Protein AF-A0A367IS14-F1 (afdb_monomer_lite)

Structure (mmCIF, N/CA/C/O backbone):
data_AF-A0A367IS14-F1
#
_entry.id   AF-A0A367IS14-F1
#
loop_
_atom_site.group_PDB
_atom_site.id
_atom_site.type_symbol
_atom_site.label_atom_id
_atom_site.label_alt_id
_atom_site.label_comp_id
_atom_site.label_asym_id
_atom_site.label_entity_id
_atom_site.label_seq_id
_atom_site.pdbx_PDB_ins_code
_atom_site.Cartn_x
_atom_site.Cartn_y
_atom_site.Cartn_z
_atom_site.occupancy
_atom_site.B_iso_or_equiv
_atom_site.auth_seq_id
_atom_site.auth_comp_id
_atom_site.auth_asym_id
_atom_site.auth_atom_id
_atom_site.pdbx_PDB_model_num
ATOM 1 N N . MET A 1 1 ? 27.364 -18.599 -15.740 1.00 53.41 1 MET A N 1
ATOM 2 C CA . MET A 1 1 ? 26.400 -17.898 -16.608 1.00 53.41 1 MET A CA 1
ATOM 3 C C . MET A 1 1 ? 26.692 -16.420 -16.450 1.00 53.41 1 MET A C 1
ATOM 5 O O . MET A 1 1 ? 26.776 -15.971 -15.319 1.00 53.41 1 MET A O 1
ATOM 9 N N . THR A 1 2 ? 27.052 -15.732 -17.533 1.00 70.88 2 THR A N 1
ATOM 10 C CA . THR A 1 2 ? 27.471 -14.310 -17.523 1.00 70.88 2 THR A CA 1
ATOM 11 C C . THR A 1 2 ? 26.342 -13.384 -17.987 1.00 70.88 2 THR A C 1
ATOM 13 O O . THR A 1 2 ? 26.517 -12.188 -18.127 1.00 70.88 2 THR A O 1
ATOM 16 N N . ASP A 1 3 ? 25.181 -13.944 -18.279 1.00 79.62 3 ASP A N 1
ATOM 17 C CA . ASP A 1 3 ? 23.971 -13.294 -18.769 1.00 79.62 3 ASP A CA 1
ATOM 18 C C . ASP A 1 3 ? 22.938 -13.046 -17.660 1.00 79.62 3 ASP A C 1
ATOM 20 O O . ASP A 1 3 ? 21.879 -12.481 -17.923 1.00 79.62 3 ASP A O 1
ATOM 24 N N . THR A 1 4 ? 23.239 -13.437 -16.421 1.00 87.75 4 THR A N 1
ATOM 25 C CA . THR A 1 4 ? 22.379 -13.286 -15.240 1.00 87.75 4 THR A CA 1
ATOM 26 C C . THR A 1 4 ? 22.825 -12.114 -14.373 1.00 87.75 4 THR A C 1
ATOM 28 O O . THR A 1 4 ? 24.023 -11.900 -14.188 1.00 87.75 4 THR A O 1
ATOM 31 N N . LEU A 1 5 ? 21.868 -11.406 -13.785 1.00 90.06 5 LEU A N 1
ATOM 32 C CA . LEU A 1 5 ? 22.103 -10.422 -12.739 1.00 90.06 5 LEU A CA 1
ATOM 33 C C . LEU A 1 5 ? 22.553 -11.121 -11.456 1.00 90.06 5 LEU A C 1
ATOM 35 O O . LEU A 1 5 ? 21.977 -12.122 -11.026 1.00 90.06 5 LEU A O 1
ATOM 39 N N . LYS A 1 6 ? 23.575 -10.566 -10.812 1.00 88.19 6 LYS A N 1
ATOM 40 C CA . LYS A 1 6 ? 24.014 -11.020 -9.497 1.00 88.19 6 LYS A CA 1
ATOM 41 C C . LYS A 1 6 ? 22.950 -10.712 -8.438 1.00 88.19 6 LYS A C 1
ATOM 43 O O . LYS A 1 6 ? 22.413 -9.607 -8.394 1.00 88.19 6 LYS A O 1
ATOM 48 N N . ASP A 1 7 ? 22.673 -11.699 -7.584 1.00 85.88 7 ASP A N 1
ATOM 49 C CA . ASP A 1 7 ? 21.770 -11.616 -6.423 1.00 85.88 7 ASP A CA 1
ATOM 50 C C . ASP A 1 7 ? 20.320 -11.198 -6.740 1.00 85.88 7 ASP A C 1
ATOM 52 O O . ASP A 1 7 ? 19.556 -10.831 -5.844 1.00 85.88 7 ASP A O 1
ATOM 56 N N . ILE A 1 8 ? 19.911 -11.287 -8.010 1.00 89.06 8 ILE A N 1
ATOM 57 C CA . ILE A 1 8 ? 18.534 -11.054 -8.444 1.00 89.06 8 ILE A CA 1
ATOM 58 C C . ILE A 1 8 ? 18.032 -12.314 -9.145 1.00 89.06 8 ILE A C 1
ATOM 60 O O . ILE A 1 8 ? 18.627 -12.738 -10.135 1.00 89.06 8 ILE A O 1
ATOM 64 N N . PRO A 1 9 ? 16.941 -12.927 -8.662 1.00 85.62 9 PRO A N 1
ATOM 65 C CA . PRO A 1 9 ? 16.310 -14.017 -9.384 1.00 85.62 9 PRO A CA 1
ATOM 66 C C . PRO A 1 9 ? 15.615 -13.464 -10.634 1.00 85.62 9 PRO A C 1
ATOM 68 O O . PRO A 1 9 ? 14.838 -12.518 -10.539 1.00 85.62 9 PRO A O 1
ATOM 71 N N . GLU A 1 10 ? 15.881 -14.059 -11.794 1.00 89.25 10 GLU A N 1
ATOM 72 C CA . GLU A 1 10 ? 15.354 -13.606 -13.083 1.00 89.25 10 GLU A CA 1
ATOM 73 C C . GLU A 1 10 ? 14.626 -14.733 -13.818 1.00 89.25 10 GLU A C 1
ATOM 75 O O . GLU A 1 10 ? 15.048 -15.892 -13.793 1.00 89.25 10 GLU A O 1
ATOM 80 N N . PHE A 1 11 ? 13.564 -14.368 -14.529 1.00 94.69 11 PHE A N 1
ATOM 81 C CA . PHE A 1 11 ? 12.931 -15.196 -15.547 1.00 94.69 11 PHE A CA 1
ATOM 82 C C . PHE A 1 11 ? 13.422 -14.753 -16.920 1.00 94.69 11 PHE A C 1
ATOM 84 O O . PHE A 1 11 ? 13.488 -13.556 -17.188 1.00 94.69 11 PHE A O 1
ATOM 91 N N . PHE A 1 12 ? 13.755 -15.705 -17.788 1.00 95.38 12 PHE A N 1
ATOM 92 C CA . PHE A 1 12 ? 14.113 -15.427 -19.177 1.00 95.38 12 PHE A CA 1
ATOM 93 C C . PHE A 1 12 ? 12.895 -15.613 -20.071 1.00 95.38 12 PHE A C 1
ATOM 95 O O . PHE A 1 12 ? 12.191 -16.615 -19.954 1.00 95.38 12 PHE A O 1
ATOM 102 N N . GLU A 1 13 ? 12.665 -14.647 -20.952 1.00 96.25 13 GLU A N 1
ATOM 103 C CA . GLU A 1 13 ? 11.536 -14.669 -21.874 1.00 96.25 13 GLU A CA 1
ATOM 104 C C . GLU A 1 13 ? 11.809 -15.580 -23.076 1.00 96.25 13 GLU A C 1
ATOM 106 O O . GLU A 1 13 ? 12.932 -15.635 -23.592 1.00 96.25 13 GLU A O 1
ATOM 111 N N . ASN A 1 14 ? 10.767 -16.249 -23.574 1.00 95.56 14 ASN A N 1
ATOM 112 C CA . ASN A 1 14 ? 10.841 -16.954 -24.857 1.00 95.56 14 ASN A CA 1
ATOM 113 C C . ASN A 1 14 ? 10.750 -15.959 -26.023 1.00 95.56 14 ASN A C 1
ATOM 115 O O . ASN A 1 14 ? 11.527 -16.029 -26.988 1.00 95.56 14 ASN A O 1
ATOM 119 N N . GLU A 1 15 ? 9.826 -15.004 -25.899 1.00 96.19 15 GLU A N 1
ATOM 120 C CA . GLU A 1 15 ? 9.619 -13.892 -26.820 1.00 96.19 15 GLU A CA 1
ATOM 121 C C . GLU A 1 15 ? 9.846 -12.550 -26.116 1.00 96.19 15 GLU A C 1
ATOM 123 O O . GLU A 1 15 ? 9.345 -12.302 -25.022 1.00 96.19 15 GLU A O 1
ATOM 128 N N . LEU A 1 16 ? 10.617 -11.660 -26.748 1.00 96.50 16 LEU A N 1
ATOM 129 C CA . LEU A 1 16 ? 10.957 -10.365 -26.155 1.00 96.50 16 LEU A CA 1
ATOM 130 C C . LEU A 1 16 ? 9.692 -9.543 -25.886 1.00 96.50 16 LEU A C 1
ATOM 132 O O . LEU A 1 16 ? 8.952 -9.218 -26.813 1.00 96.50 16 LEU A O 1
ATOM 136 N N . GLY A 1 17 ? 9.498 -9.154 -24.629 1.00 95.94 17 GLY A N 1
ATOM 137 C CA . GLY A 1 17 ? 8.362 -8.347 -24.191 1.00 95.94 17 GLY A CA 1
ATOM 138 C C . GLY A 1 17 ? 7.090 -9.144 -23.890 1.00 95.94 17 GLY A C 1
ATOM 139 O O . GLY A 1 17 ? 6.041 -8.528 -23.667 1.00 95.94 17 GLY A O 1
ATOM 140 N N . GLU A 1 18 ? 7.149 -10.481 -23.848 1.00 97.00 18 GLU A N 1
ATOM 141 C CA . GLU A 1 18 ? 6.004 -11.316 -23.459 1.00 97.00 18 GLU A CA 1
ATOM 142 C C . GLU A 1 18 ? 5.508 -10.977 -22.044 1.00 97.00 18 GLU A C 1
ATOM 144 O O . GLU A 1 18 ? 4.302 -10.906 -21.815 1.00 97.00 18 GLU A O 1
ATOM 149 N N . SER A 1 19 ? 6.413 -10.654 -21.114 1.00 96.94 19 SER A N 1
ATOM 150 C CA . SER A 1 19 ? 6.071 -10.285 -19.733 1.00 96.94 19 SER A CA 1
ATOM 151 C C . SER A 1 19 ? 5.304 -8.959 -19.641 1.00 96.94 19 SER A C 1
ATOM 153 O O . SER A 1 19 ? 4.339 -8.839 -18.883 1.00 96.94 19 SER A O 1
ATOM 155 N N . ILE A 1 20 ? 5.682 -7.967 -20.453 1.00 98.00 20 ILE A N 1
ATOM 156 C CA . ILE A 1 20 ? 5.012 -6.660 -20.534 1.00 98.00 20 ILE A CA 1
ATOM 157 C C . ILE A 1 20 ? 3.637 -6.792 -21.191 1.00 98.00 20 ILE A C 1
ATOM 159 O O . ILE A 1 20 ? 2.670 -6.157 -20.755 1.00 98.00 20 ILE A O 1
ATOM 163 N N . THR A 1 21 ? 3.539 -7.634 -22.219 1.00 97.44 21 THR A N 1
ATOM 164 C CA . THR A 1 21 ? 2.275 -7.930 -22.901 1.00 97.44 21 THR A CA 1
ATOM 165 C C . THR A 1 21 ? 1.314 -8.631 -21.945 1.00 97.44 21 THR A C 1
ATOM 167 O O . THR A 1 21 ? 0.239 -8.101 -21.676 1.00 97.44 21 THR A O 1
ATOM 170 N N . ALA A 1 22 ? 1.759 -9.709 -21.290 1.00 97.38 22 ALA A N 1
ATOM 171 C CA . ALA A 1 22 ? 0.971 -10.436 -20.297 1.00 97.38 22 ALA A CA 1
ATOM 172 C C . ALA A 1 22 ? 0.509 -9.540 -19.135 1.00 97.38 22 ALA A C 1
ATOM 174 O O . ALA A 1 22 ? -0.632 -9.638 -18.683 1.00 97.38 22 ALA A O 1
ATOM 175 N N . ARG A 1 23 ? 1.365 -8.620 -18.665 1.00 97.69 23 ARG A N 1
ATOM 176 C CA . ARG A 1 23 ? 0.983 -7.635 -17.640 1.00 97.69 23 ARG A CA 1
ATOM 177 C C . ARG A 1 23 ? -0.114 -6.686 -18.125 1.00 97.69 23 ARG A C 1
ATOM 179 O O . ARG A 1 23 ? -0.993 -6.335 -17.342 1.00 97.69 23 ARG A O 1
ATOM 186 N N . THR A 1 24 ? -0.055 -6.260 -19.384 1.00 97.69 24 THR A N 1
ATOM 187 C CA . THR A 1 24 ? -1.070 -5.381 -19.988 1.00 97.69 24 THR A CA 1
ATOM 188 C C . THR A 1 24 ? -2.403 -6.113 -20.122 1.00 97.69 24 THR A C 1
ATOM 190 O O . THR A 1 24 ? -3.428 -5.583 -19.702 1.00 97.69 24 THR A O 1
ATOM 193 N N . ASP A 1 25 ? -2.381 -7.361 -20.590 1.00 97.31 25 ASP A N 1
ATOM 194 C CA . ASP A 1 25 ? -3.579 -8.197 -20.728 1.00 97.31 25 ASP A CA 1
ATOM 195 C C . ASP A 1 25 ? -4.245 -8.477 -19.369 1.00 97.31 25 ASP A C 1
ATOM 197 O O . ASP A 1 25 ? -5.472 -8.486 -19.244 1.00 97.31 25 ASP A O 1
ATOM 201 N N . ALA A 1 26 ? -3.441 -8.644 -18.315 1.00 97.06 26 ALA A N 1
ATOM 202 C CA . ALA A 1 26 ? -3.922 -8.872 -16.956 1.00 97.06 26 ALA A CA 1
ATOM 203 C C . ALA A 1 26 ? -4.390 -7.595 -16.232 1.00 97.06 26 ALA A C 1
ATOM 205 O O . ALA A 1 26 ? -4.996 -7.704 -15.162 1.00 97.06 26 ALA A O 1
ATOM 206 N N . LEU A 1 27 ? -4.169 -6.397 -16.786 1.00 96.75 27 LEU A N 1
ATOM 207 C CA . LEU A 1 27 ? -4.382 -5.124 -16.085 1.00 96.75 27 LEU A CA 1
ATOM 208 C C . LEU A 1 27 ? -5.820 -4.962 -15.568 1.00 96.75 27 LEU A C 1
ATOM 210 O O . LEU A 1 27 ? -6.033 -4.558 -14.425 1.00 96.75 27 LEU A O 1
ATOM 214 N N . GLY A 1 28 ? -6.818 -5.360 -16.363 1.00 95.81 28 GLY A N 1
ATOM 215 C CA . GLY A 1 28 ? -8.233 -5.315 -15.966 1.00 95.81 28 GLY A CA 1
ATOM 216 C C . GLY A 1 28 ? -8.612 -6.277 -14.829 1.00 95.81 28 GLY A C 1
ATOM 217 O O . GLY A 1 28 ? -9.661 -6.121 -14.190 1.00 95.81 28 GLY A O 1
ATOM 218 N N . THR A 1 29 ? -7.767 -7.270 -14.546 1.00 95.94 29 THR A N 1
ATOM 219 C CA . THR A 1 29 ? -8.001 -8.269 -13.495 1.00 95.94 29 THR A CA 1
ATOM 220 C C . THR A 1 29 ? -7.400 -7.885 -12.150 1.00 95.94 29 THR A C 1
ATOM 222 O O . THR A 1 29 ? -7.813 -8.451 -11.141 1.00 95.94 29 THR A O 1
ATOM 225 N N . PHE A 1 30 ? -6.486 -6.909 -12.098 1.00 94.62 30 PHE A N 1
ATOM 226 C CA . PHE A 1 30 ? -5.878 -6.491 -10.838 1.00 94.62 30 PHE A CA 1
ATOM 227 C C . PHE A 1 30 ? -6.933 -5.915 -9.883 1.00 94.62 30 PHE A C 1
ATOM 229 O O . PHE A 1 30 ? -7.897 -5.247 -10.284 1.00 94.62 30 PHE A O 1
ATOM 236 N N . ARG A 1 31 ? -6.781 -6.244 -8.601 1.00 90.69 31 ARG A N 1
ATOM 237 C CA . ARG A 1 31 ? -7.671 -5.863 -7.499 1.00 90.69 31 ARG A CA 1
ATOM 238 C C . ARG A 1 31 ? -6.837 -5.323 -6.348 1.00 90.69 31 ARG A C 1
ATOM 240 O O . ARG A 1 31 ? -5.638 -5.586 -6.284 1.00 90.69 31 ARG A O 1
ATOM 247 N N . GLU A 1 32 ? -7.497 -4.591 -5.456 1.00 92.31 32 GLU A N 1
ATOM 248 C CA . GLU A 1 32 ? -6.884 -4.006 -4.261 1.00 92.31 32 GLU A CA 1
ATOM 249 C C . GLU A 1 32 ? -5.609 -3.217 -4.596 1.00 92.31 32 GLU A C 1
ATOM 251 O O . GLU A 1 32 ? -5.617 -2.399 -5.518 1.00 92.31 32 GLU A O 1
ATOM 256 N N . LEU A 1 33 ? -4.503 -3.479 -3.894 1.00 95.19 33 LEU A N 1
ATOM 257 C CA . LEU A 1 33 ? -3.229 -2.819 -4.143 1.00 95.19 33 LEU A CA 1
ATOM 258 C C . LEU A 1 33 ? -2.524 -3.321 -5.412 1.00 95.19 33 LEU A C 1
ATOM 260 O O . LEU A 1 33 ? -1.555 -2.698 -5.838 1.00 95.19 33 LEU A O 1
ATOM 264 N N . GLY A 1 34 ? -3.008 -4.392 -6.043 1.00 94.12 34 GLY A N 1
ATOM 265 C CA . GLY A 1 34 ? -2.475 -4.945 -7.285 1.00 94.12 34 GLY A CA 1
ATOM 266 C C . GLY A 1 34 ? -1.190 -5.769 -7.125 1.00 94.12 34 GLY A C 1
ATOM 267 O O . GLY A 1 34 ? -0.767 -6.072 -6.008 1.00 94.12 34 GLY A O 1
ATOM 268 N N . PRO A 1 35 ? -0.569 -6.174 -8.247 1.00 93.88 35 PRO A N 1
ATOM 269 C CA . PRO A 1 35 ? 0.594 -7.055 -8.239 1.00 93.88 35 PRO A CA 1
ATOM 270 C C . PRO A 1 35 ? 1.859 -6.315 -7.782 1.00 93.88 35 PRO A C 1
ATOM 272 O O . PRO A 1 35 ? 1.899 -5.080 -7.825 1.00 93.88 35 PRO A O 1
ATOM 275 N N . PRO A 1 36 ? 2.936 -7.046 -7.440 1.00 93.88 36 PRO A N 1
ATOM 276 C CA . PRO A 1 36 ? 4.261 -6.454 -7.347 1.00 93.88 36 PRO A CA 1
ATOM 277 C C . PRO A 1 36 ? 4.656 -5.713 -8.625 1.00 93.88 36 PRO A C 1
ATOM 279 O O . PRO A 1 36 ? 4.122 -5.946 -9.724 1.00 93.88 36 PRO A O 1
ATOM 282 N N . 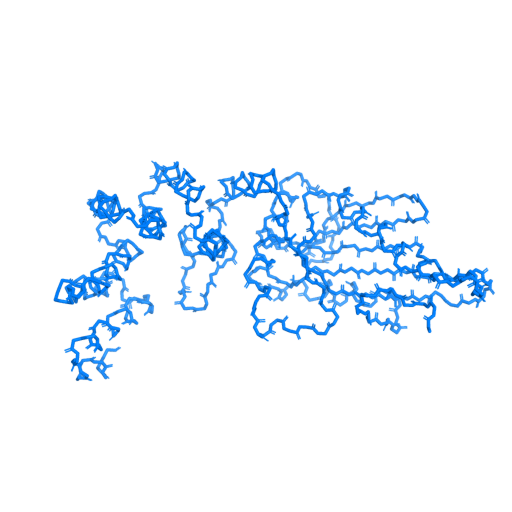ASP A 1 37 ? 5.636 -4.835 -8.471 1.00 96.94 37 ASP A N 1
ATOM 283 C CA . ASP A 1 37 ? 6.199 -4.131 -9.604 1.00 96.94 37 ASP A CA 1
ATOM 284 C C . ASP A 1 37 ? 6.989 -5.121 -10.465 1.00 96.94 37 ASP A C 1
ATOM 286 O O . ASP A 1 37 ? 7.558 -6.099 -9.969 1.00 96.94 37 ASP A O 1
ATOM 290 N N . LEU A 1 38 ? 6.994 -4.884 -11.772 1.00 97.31 38 LEU A N 1
ATOM 291 C CA . LEU A 1 38 ? 7.685 -5.723 -12.744 1.00 97.31 38 LEU A CA 1
ATOM 292 C C . LEU A 1 38 ? 8.832 -4.927 -13.349 1.00 97.31 38 LEU A C 1
ATOM 294 O O . LEU A 1 38 ? 8.635 -3.816 -13.834 1.00 97.31 38 LEU A O 1
ATOM 298 N N . CYS A 1 39 ? 10.024 -5.506 -13.331 1.00 97.25 39 CYS A N 1
ATOM 299 C CA . CYS A 1 39 ? 11.197 -4.940 -13.969 1.00 97.25 39 CYS A CA 1
ATOM 300 C C . CYS A 1 39 ? 11.602 -5.842 -15.129 1.00 97.25 39 CYS A C 1
ATOM 302 O O . CYS A 1 39 ? 12.016 -6.976 -14.904 1.00 97.25 39 CYS A O 1
ATOM 304 N N . HIS A 1 40 ? 11.466 -5.345 -16.353 1.00 97.94 40 HIS A N 1
ATOM 305 C CA . HIS A 1 40 ? 11.877 -6.016 -17.583 1.00 97.94 40 HIS A CA 1
ATOM 306 C C . HIS A 1 40 ? 13.159 -5.382 -18.113 1.00 97.94 40 HIS A C 1
ATOM 308 O O . HIS A 1 40 ? 13.290 -4.159 -18.105 1.00 97.94 40 HIS A O 1
ATOM 314 N N . ILE A 1 41 ? 14.100 -6.193 -18.589 1.00 97.38 41 ILE A N 1
ATOM 315 C CA . ILE A 1 41 ? 15.339 -5.732 -19.211 1.00 97.38 41 ILE A CA 1
ATOM 316 C C . ILE A 1 41 ? 15.648 -6.514 -20.487 1.00 97.38 41 ILE A C 1
ATOM 318 O O . ILE A 1 41 ? 15.392 -7.712 -20.595 1.00 97.38 41 ILE A O 1
ATOM 322 N N . ILE A 1 42 ? 16.263 -5.826 -21.449 1.00 97.12 42 ILE A N 1
ATOM 323 C CA . ILE A 1 42 ? 16.790 -6.416 -22.681 1.00 97.12 42 ILE A CA 1
ATOM 324 C C . ILE A 1 42 ? 18.312 -6.352 -22.634 1.00 97.12 42 ILE A C 1
ATOM 326 O O . ILE A 1 42 ? 18.910 -5.278 -22.510 1.00 97.12 42 ILE A O 1
ATOM 330 N N . LYS A 1 43 ? 18.943 -7.515 -22.766 1.00 95.06 43 LYS A N 1
ATOM 331 C CA . LYS A 1 43 ? 20.391 -7.708 -22.772 1.00 95.06 43 LYS A CA 1
ATOM 332 C C . LYS A 1 43 ? 20.870 -7.955 -24.200 1.00 95.06 43 LYS A C 1
ATOM 334 O O . LYS A 1 43 ? 20.281 -8.736 -24.949 1.00 95.06 43 LYS A O 1
ATOM 339 N N . THR A 1 44 ? 21.973 -7.319 -24.572 1.00 93.81 44 THR A N 1
ATOM 340 C CA . THR A 1 44 ? 22.663 -7.536 -25.847 1.00 93.81 44 THR A CA 1
ATOM 341 C C . THR A 1 44 ? 24.073 -8.036 -25.616 1.00 93.81 44 THR A C 1
ATOM 343 O O . THR A 1 44 ? 24.703 -7.734 -24.604 1.00 93.81 44 THR A O 1
ATOM 346 N N . HIS A 1 45 ? 24.576 -8.814 -26.568 1.00 92.06 45 HIS A N 1
ATOM 347 C CA . HIS A 1 45 ? 25.925 -9.352 -26.521 1.00 92.06 45 HIS A CA 1
ATOM 348 C C . HIS A 1 45 ? 26.847 -8.577 -27.473 1.00 92.06 45 HIS A C 1
ATOM 350 O O . HIS A 1 45 ? 26.451 -8.216 -28.579 1.00 92.06 45 HIS A O 1
ATOM 356 N N . ALA A 1 46 ? 28.106 -8.366 -27.082 1.00 87.75 46 ALA A N 1
ATOM 357 C CA . ALA A 1 46 ? 29.088 -7.607 -27.866 1.00 87.75 46 ALA A CA 1
ATOM 358 C C . ALA A 1 46 ? 29.407 -8.234 -29.241 1.00 87.75 46 ALA A C 1
ATOM 360 O O . ALA A 1 46 ? 29.804 -7.546 -30.180 1.00 87.75 46 ALA A O 1
ATOM 361 N N . LYS A 1 47 ? 29.242 -9.556 -29.369 1.00 87.75 47 LYS A N 1
ATOM 362 C CA . LYS A 1 47 ? 29.376 -10.275 -30.645 1.00 87.75 47 LYS A CA 1
ATOM 363 C C . LYS A 1 47 ? 28.141 -10.052 -31.522 1.00 87.75 47 LYS A C 1
ATOM 365 O O . LYS A 1 47 ? 27.047 -10.488 -31.170 1.00 87.75 47 LYS A O 1
ATOM 370 N N . VAL A 1 48 ? 28.360 -9.472 -32.700 1.00 83.88 48 VAL A N 1
ATOM 371 C CA . VAL A 1 48 ? 27.342 -9.278 -33.745 1.00 83.88 48 VAL A CA 1
ATOM 372 C C . VAL A 1 48 ? 26.695 -10.614 -34.136 1.00 83.88 48 VAL A C 1
ATOM 374 O O . VAL A 1 48 ? 27.380 -11.629 -34.272 1.00 83.88 48 VAL A O 1
ATOM 377 N N . GLY A 1 49 ? 25.372 -10.609 -34.323 1.00 84.38 49 GLY A N 1
ATOM 378 C CA . GLY A 1 49 ? 24.587 -11.781 -34.733 1.00 84.38 49 GLY A CA 1
ATOM 379 C C . GLY A 1 49 ? 24.118 -12.680 -33.585 1.00 84.38 49 GLY A C 1
ATOM 380 O O . GLY A 1 49 ? 23.417 -13.657 -33.834 1.00 84.38 49 GLY A O 1
ATOM 381 N N . MET A 1 50 ? 24.471 -12.366 -32.335 1.00 88.25 50 MET A N 1
ATOM 382 C CA . MET A 1 50 ? 23.833 -12.981 -31.168 1.00 88.25 50 MET A CA 1
ATOM 383 C C . MET A 1 50 ? 22.447 -12.370 -30.946 1.00 88.25 50 MET A C 1
ATOM 385 O O . MET A 1 50 ? 22.287 -11.152 -31.024 1.00 88.25 50 MET A O 1
ATOM 389 N N . LYS A 1 51 ? 21.453 -13.226 -30.684 1.00 91.00 51 LYS A N 1
ATOM 390 C CA . LYS A 1 51 ? 20.078 -12.806 -30.389 1.00 91.00 51 LYS A CA 1
ATOM 391 C C . LYS A 1 51 ? 20.045 -12.033 -29.065 1.00 91.00 51 LYS A C 1
ATOM 393 O O . LYS A 1 51 ? 20.770 -12.380 -28.133 1.00 91.00 51 LYS A O 1
ATOM 398 N N . GLU A 1 52 ? 19.212 -10.998 -28.996 1.00 94.50 52 GLU A N 1
ATOM 399 C CA . GLU A 1 52 ? 18.940 -10.294 -27.739 1.00 94.50 52 GLU A CA 1
ATOM 400 C C . GLU A 1 52 ? 18.216 -11.223 -26.753 1.00 94.50 52 GLU A C 1
ATOM 402 O O . GLU A 1 52 ? 17.457 -12.107 -27.164 1.00 94.50 52 GLU A O 1
ATOM 407 N N . LEU A 1 53 ? 18.456 -11.016 -25.459 1.00 95.06 53 LEU A N 1
ATOM 408 C CA . LEU A 1 53 ? 17.809 -11.758 -24.378 1.00 95.06 53 LEU A CA 1
ATOM 409 C C . LEU A 1 53 ? 16.910 -10.822 -23.577 1.00 95.06 53 LEU A C 1
ATOM 411 O O . LEU A 1 53 ? 17.365 -9.775 -23.123 1.00 95.06 53 LEU A O 1
ATOM 415 N N . GLY A 1 54 ? 15.654 -11.215 -23.392 1.00 96.94 54 GLY A N 1
ATOM 416 C CA . GLY A 1 54 ? 14.728 -10.569 -22.470 1.00 96.94 54 GLY A CA 1
ATOM 417 C C . GLY A 1 54 ? 14.746 -11.307 -21.141 1.00 96.94 54 GLY A C 1
ATOM 418 O O . GLY A 1 54 ? 14.692 -12.539 -21.119 1.00 96.94 54 GLY A O 1
ATOM 419 N N . SER A 1 55 ? 14.839 -10.574 -20.039 1.00 96.50 55 SER A N 1
ATOM 420 C CA . SER A 1 55 ? 14.592 -11.130 -18.713 1.00 96.50 55 SER A CA 1
ATOM 421 C C . SER A 1 55 ? 13.805 -10.160 -17.850 1.00 96.50 55 SER A C 1
ATOM 423 O O . SER A 1 55 ? 13.803 -8.952 -18.089 1.00 96.50 55 SER A O 1
ATOM 425 N N . TYR A 1 56 ? 13.109 -10.688 -16.851 1.00 97.00 56 TYR A N 1
ATOM 426 C CA . TYR A 1 56 ? 12.360 -9.876 -15.907 1.00 97.00 56 TYR A CA 1
ATOM 427 C C . TYR A 1 56 ? 12.387 -10.462 -14.499 1.00 97.00 56 TYR A C 1
ATOM 429 O O . TYR A 1 56 ? 12.618 -11.657 -14.292 1.00 97.00 56 TYR A O 1
ATOM 437 N N . HIS A 1 57 ? 12.106 -9.609 -13.522 1.00 95.75 57 HIS A N 1
ATOM 438 C CA . HIS A 1 57 ? 11.909 -9.991 -12.130 1.00 95.75 57 HIS A CA 1
ATOM 439 C C . HIS A 1 57 ? 10.817 -9.141 -11.490 1.00 95.75 57 HIS A C 1
ATOM 441 O O . HIS A 1 57 ? 10.495 -8.044 -11.957 1.00 95.75 57 HIS A O 1
ATOM 447 N N . TYR A 1 58 ? 10.250 -9.653 -10.403 1.00 94.94 58 TYR A N 1
ATOM 448 C CA . TYR A 1 58 ? 9.296 -8.911 -9.591 1.00 94.94 58 TYR A CA 1
ATOM 449 C C . TYR A 1 58 ? 10.028 -8.185 -8.472 1.00 94.94 58 TYR A C 1
ATOM 451 O O . TYR A 1 58 ? 10.988 -8.705 -7.898 1.00 94.94 58 TYR A O 1
ATOM 459 N N . VAL A 1 59 ? 9.574 -6.986 -8.127 1.00 94.62 59 VAL A N 1
ATOM 460 C CA . VAL A 1 59 ? 10.188 -6.189 -7.068 1.00 94.62 59 VAL A CA 1
ATOM 461 C C . VAL A 1 59 ? 9.151 -5.396 -6.277 1.00 94.62 59 VAL A C 1
ATOM 463 O O . VAL A 1 59 ? 8.093 -5.034 -6.785 1.00 94.62 59 VAL A O 1
ATOM 466 N N . SER A 1 60 ? 9.438 -5.150 -5.003 1.00 94.56 60 SER A N 1
ATOM 467 C CA . SER A 1 60 ? 8.694 -4.218 -4.156 1.00 94.56 60 SER A CA 1
ATOM 468 C C . SER A 1 60 ? 9.641 -3.301 -3.398 1.00 94.56 60 SER A C 1
ATOM 470 O O . SER A 1 60 ? 10.760 -3.693 -3.063 1.00 94.56 60 SER A O 1
ATOM 472 N N . GLY A 1 61 ? 9.157 -2.103 -3.076 1.00 95.19 61 GLY A N 1
ATOM 473 C CA . GLY A 1 61 ? 9.861 -1.145 -2.224 1.00 95.19 61 GLY A CA 1
ATOM 474 C C . GLY A 1 61 ? 10.899 -0.278 -2.933 1.00 95.19 61 GLY A C 1
ATOM 475 O O . GLY A 1 61 ? 11.641 0.443 -2.276 1.00 95.19 61 GLY A O 1
ATOM 476 N N . VAL A 1 62 ? 10.951 -0.300 -4.266 1.00 96.94 62 VAL A N 1
ATOM 477 C CA . VAL A 1 62 ? 11.657 0.750 -5.014 1.00 96.94 62 VAL A CA 1
ATOM 478 C C . VAL A 1 62 ? 10.862 2.053 -4.893 1.00 96.94 62 VAL A C 1
ATOM 480 O O . VAL A 1 62 ? 9.632 2.044 -4.940 1.00 96.94 62 VAL A O 1
ATOM 483 N N . ASP A 1 63 ? 11.558 3.181 -4.748 1.00 96.88 63 ASP A N 1
ATOM 484 C CA . ASP A 1 63 ? 10.928 4.501 -4.675 1.00 96.88 63 ASP A CA 1
ATOM 485 C C . ASP A 1 63 ? 10.265 4.863 -6.020 1.00 96.88 63 ASP A C 1
ATOM 487 O O . ASP A 1 63 ? 10.928 5.302 -6.963 1.00 96.88 63 ASP A O 1
ATOM 491 N N . ALA A 1 64 ? 8.943 4.693 -6.098 1.00 97.12 64 ALA A N 1
ATOM 492 C CA . ALA A 1 64 ? 8.117 5.021 -7.259 1.00 97.12 64 ALA A CA 1
ATOM 493 C C . ALA A 1 64 ? 7.564 6.462 -7.233 1.00 97.12 64 ALA A C 1
ATOM 495 O O . ALA A 1 64 ? 6.510 6.727 -7.804 1.00 97.12 64 ALA A O 1
ATOM 496 N N . SER A 1 65 ? 8.247 7.403 -6.565 1.00 96.00 65 SER A N 1
ATOM 497 C CA . SER A 1 65 ? 7.847 8.824 -6.536 1.00 96.00 65 SER A CA 1
ATOM 498 C C . SER A 1 65 ? 8.165 9.605 -7.810 1.00 96.00 65 SER A C 1
ATOM 500 O O . SER A 1 65 ? 7.631 10.698 -7.997 1.00 96.00 65 SER A O 1
ATOM 502 N N . SER A 1 66 ? 9.019 9.082 -8.696 1.00 97.56 66 SER A N 1
ATOM 503 C CA . SER A 1 66 ? 9.370 9.758 -9.947 1.00 97.56 66 SER A CA 1
ATOM 504 C C . SER A 1 66 ? 9.908 8.803 -11.012 1.00 97.56 66 SER A C 1
ATOM 506 O O . SER A 1 66 ? 10.382 7.704 -10.720 1.00 97.56 66 SER A O 1
ATOM 508 N N . SER A 1 67 ? 9.940 9.266 -12.262 1.00 97.50 67 SER A N 1
ATOM 509 C CA . SER A 1 67 ? 10.629 8.553 -13.341 1.00 97.50 67 SER A CA 1
ATOM 510 C C . SER A 1 67 ? 12.137 8.438 -13.099 1.00 97.50 67 SER A C 1
ATOM 512 O O . SER A 1 67 ? 12.735 7.421 -13.440 1.00 97.50 67 SER A O 1
ATOM 514 N N . ALA A 1 68 ? 12.753 9.440 -12.464 1.00 97.19 68 ALA A N 1
ATOM 515 C CA . ALA A 1 68 ? 14.186 9.464 -12.188 1.00 97.19 68 ALA A CA 1
ATO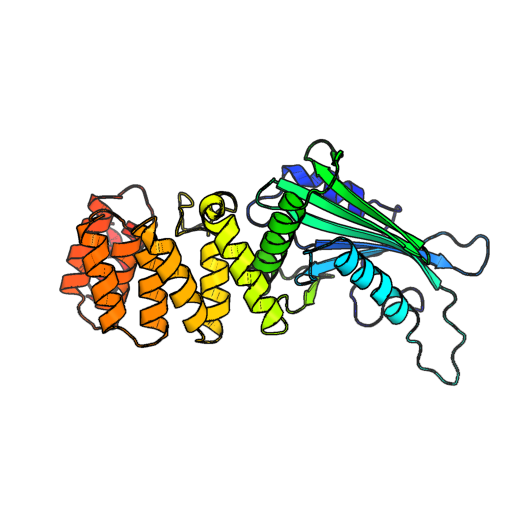M 516 C C . ALA A 1 68 ? 14.618 8.364 -11.206 1.00 97.19 68 ALA A C 1
ATOM 518 O O . ALA A 1 68 ? 15.634 7.710 -11.433 1.00 97.19 68 ALA A O 1
ATOM 519 N N . THR A 1 69 ? 13.848 8.124 -10.142 1.00 96.75 69 THR A N 1
ATOM 520 C CA . THR A 1 69 ? 14.153 7.082 -9.147 1.00 96.75 69 THR A CA 1
ATOM 521 C C . THR A 1 69 ? 14.003 5.677 -9.731 1.00 96.75 69 THR A C 1
ATOM 523 O O . THR A 1 69 ? 14.871 4.829 -9.521 1.00 96.75 69 THR A O 1
ATOM 526 N N . LEU A 1 70 ? 12.971 5.444 -10.547 1.00 98.00 70 LEU A N 1
ATOM 527 C CA . LEU A 1 70 ? 12.786 4.170 -11.252 1.00 98.00 70 LEU A CA 1
ATOM 528 C C . LEU A 1 70 ? 13.840 3.949 -12.349 1.00 98.00 70 LEU A C 1
ATOM 530 O O . LEU A 1 70 ? 14.371 2.847 -12.490 1.00 98.00 70 LEU A O 1
ATOM 534 N N . ALA A 1 71 ? 14.219 4.997 -13.084 1.00 97.25 71 ALA A N 1
ATOM 535 C CA . ALA A 1 71 ? 15.313 4.922 -14.048 1.00 97.25 71 ALA A CA 1
ATOM 536 C C . ALA A 1 71 ? 16.665 4.656 -13.365 1.00 97.25 71 ALA A C 1
ATOM 538 O O . ALA A 1 71 ? 17.475 3.882 -13.876 1.00 97.25 71 ALA A O 1
ATOM 539 N N . ALA A 1 72 ? 16.908 5.246 -12.190 1.00 96.25 72 ALA A N 1
ATOM 540 C CA . ALA A 1 72 ? 18.094 4.965 -11.387 1.00 96.25 72 ALA A CA 1
ATOM 541 C C . ALA A 1 72 ? 18.137 3.499 -10.931 1.00 96.25 72 ALA A C 1
ATOM 543 O O . ALA A 1 72 ? 19.199 2.880 -10.990 1.00 96.25 72 ALA A O 1
ATOM 544 N N . TYR A 1 73 ? 16.992 2.918 -10.552 1.00 96.31 73 TYR A N 1
ATOM 545 C CA . TYR A 1 73 ? 16.897 1.488 -10.263 1.00 96.31 73 TYR A CA 1
ATOM 546 C C . TYR A 1 73 ? 17.279 0.637 -11.480 1.00 96.31 73 TYR A C 1
ATOM 548 O O . TYR A 1 73 ? 18.149 -0.224 -11.356 1.00 96.31 73 TYR A O 1
ATOM 556 N N . LEU A 1 74 ? 16.712 0.910 -12.661 1.00 96.31 74 LEU A N 1
ATOM 557 C CA . LEU A 1 74 ? 17.050 0.194 -13.900 1.00 96.31 74 LEU A CA 1
ATOM 558 C C . LEU A 1 74 ? 18.541 0.309 -14.248 1.00 96.31 74 LEU A C 1
ATOM 560 O O . LEU A 1 74 ? 19.190 -0.694 -14.536 1.00 96.31 74 LEU A O 1
ATOM 564 N N . ASN A 1 75 ? 19.108 1.512 -14.147 1.00 94.50 75 ASN A N 1
ATOM 565 C CA . ASN A 1 75 ? 20.536 1.735 -14.369 1.00 94.50 75 ASN A CA 1
ATOM 566 C C . ASN A 1 75 ? 21.399 1.003 -13.335 1.00 94.50 75 ASN A C 1
ATOM 568 O O . ASN A 1 75 ? 22.479 0.536 -13.671 1.00 94.50 75 ASN A O 1
ATOM 572 N N . SER A 1 76 ? 20.937 0.841 -12.092 1.00 93.75 76 SER A N 1
ATOM 573 C CA . SER A 1 76 ? 21.696 0.100 -11.078 1.00 93.75 76 SER A CA 1
ATOM 574 C C . SER A 1 76 ? 21.905 -1.376 -11.444 1.00 93.75 76 SER A C 1
ATOM 576 O O . SER A 1 76 ? 22.895 -1.980 -11.028 1.00 93.75 76 SER A O 1
ATOM 578 N N . LEU A 1 77 ? 21.019 -1.949 -12.270 1.00 93.25 77 LEU A N 1
ATOM 579 C CA . LEU A 1 77 ? 21.116 -3.338 -12.718 1.00 93.25 77 LEU A CA 1
ATOM 580 C C . LEU A 1 77 ? 22.328 -3.573 -13.625 1.00 93.25 77 LEU A C 1
ATOM 582 O O . LEU A 1 77 ? 22.821 -4.696 -13.680 1.00 93.25 77 LEU A O 1
ATOM 586 N N . THR A 1 78 ? 22.857 -2.539 -14.295 1.00 90.69 78 THR A N 1
ATOM 587 C CA . THR A 1 78 ? 24.054 -2.695 -15.140 1.00 90.69 78 THR A CA 1
ATOM 588 C C . THR A 1 78 ? 25.251 -3.138 -14.308 1.00 90.69 78 THR A C 1
ATOM 590 O O . THR A 1 78 ? 25.984 -4.034 -14.711 1.00 90.69 78 THR A O 1
ATOM 593 N N . TYR A 1 79 ? 25.397 -2.587 -13.100 1.00 89.12 79 TYR A N 1
ATOM 594 C CA . TYR A 1 79 ? 26.475 -2.956 -12.185 1.00 89.12 79 TYR A CA 1
ATOM 595 C C . TYR A 1 79 ? 26.337 -4.392 -11.670 1.00 89.12 79 TYR A C 1
ATOM 597 O O . TYR A 1 79 ? 27.339 -5.036 -11.387 1.00 89.12 79 TYR A O 1
ATOM 605 N N . LEU A 1 80 ? 25.109 -4.914 -11.585 1.00 88.75 80 LEU A N 1
ATOM 606 C CA . LEU A 1 80 ? 24.846 -6.292 -11.159 1.00 88.75 80 LEU A CA 1
ATOM 607 C C . LEU A 1 80 ? 25.082 -7.313 -12.275 1.00 88.75 80 LEU A C 1
ATOM 609 O O . LEU A 1 80 ? 25.270 -8.492 -11.984 1.00 88.75 80 LEU A O 1
ATOM 613 N N . LEU A 1 81 ? 25.083 -6.872 -13.535 1.00 85.50 81 LEU A N 1
ATOM 614 C CA . LEU A 1 81 ? 25.518 -7.681 -14.671 1.00 85.50 81 LEU A CA 1
ATOM 615 C C . LEU A 1 81 ? 27.053 -7.683 -14.793 1.00 85.50 81 LEU A C 1
ATOM 617 O O . LEU A 1 81 ? 27.646 -8.704 -15.134 1.00 85.50 81 LEU A O 1
ATOM 621 N N . ASP A 1 82 ? 27.701 -6.556 -14.491 1.00 73.06 82 ASP A N 1
ATOM 622 C CA . ASP A 1 82 ? 29.147 -6.364 -14.662 1.00 73.06 82 ASP A CA 1
ATOM 623 C C . ASP A 1 82 ? 30.011 -6.874 -13.491 1.00 73.06 82 ASP A C 1
ATOM 625 O O . ASP A 1 82 ? 31.234 -6.952 -13.641 1.00 73.06 82 ASP A O 1
ATOM 629 N N . ASP A 1 83 ? 29.424 -7.247 -12.344 1.00 62.38 83 ASP A N 1
ATOM 630 C CA . ASP A 1 83 ? 30.153 -7.677 -11.136 1.00 62.38 83 ASP A CA 1
ATOM 631 C C . ASP A 1 83 ? 30.748 -9.098 -11.248 1.00 62.38 83 ASP A C 1
ATOM 633 O O . ASP A 1 83 ? 30.473 -10.010 -10.465 1.00 62.38 83 ASP A O 1
ATOM 637 N N . THR A 1 84 ? 31.619 -9.292 -12.238 1.00 55.22 84 THR A N 1
ATOM 638 C CA . THR A 1 84 ? 32.639 -10.339 -12.238 1.00 55.22 84 THR A CA 1
ATOM 639 C C . THR A 1 84 ? 33.902 -9.802 -11.567 1.00 55.22 84 THR A C 1
ATOM 641 O O . THR A 1 84 ? 34.861 -9.415 -12.236 1.00 55.22 84 THR A O 1
ATOM 644 N N . GLN A 1 85 ? 33.939 -9.822 -10.230 1.00 49.28 85 GLN A N 1
ATOM 645 C CA . GLN A 1 85 ? 35.206 -9.871 -9.501 1.00 49.28 85 GLN A CA 1
ATOM 646 C C . GLN A 1 85 ? 35.938 -11.169 -9.856 1.00 49.28 85 GLN A C 1
ATOM 648 O O . GLN A 1 85 ? 35.785 -12.206 -9.214 1.00 49.28 85 GLN A O 1
ATOM 653 N N . SER A 1 86 ? 36.768 -11.131 -10.888 1.00 47.94 86 SER A N 1
ATOM 654 C CA . SER A 1 86 ? 37.851 -12.092 -10.990 1.00 47.94 86 SER A CA 1
ATOM 655 C C . SER A 1 86 ? 39.008 -11.458 -11.733 1.00 47.94 86 SER A C 1
ATOM 657 O O . SER A 1 86 ? 38.920 -11.179 -12.925 1.00 47.94 86 SER A O 1
ATOM 659 N N . TRP A 1 87 ? 40.121 -11.302 -11.018 1.00 52.06 87 TRP A N 1
ATOM 660 C CA . TRP A 1 87 ? 41.454 -10.979 -11.537 1.00 52.06 87 TRP A CA 1
ATOM 661 C C . TRP A 1 87 ? 41.846 -11.841 -12.764 1.00 52.06 87 TRP A C 1
ATOM 663 O O . TRP A 1 87 ? 42.734 -11.470 -13.526 1.00 52.06 87 TRP A O 1
ATOM 673 N N . PHE A 1 88 ? 41.156 -12.969 -12.993 1.00 52.72 88 PHE A N 1
ATOM 674 C CA . PHE A 1 88 ? 41.369 -13.903 -14.100 1.00 52.72 88 PHE A CA 1
ATOM 675 C C . PHE A 1 88 ? 40.167 -14.084 -15.060 1.00 52.72 88 PHE A C 1
ATOM 677 O O . PHE A 1 88 ? 40.236 -14.944 -15.939 1.00 52.72 88 PHE A O 1
ATOM 684 N N . SER A 1 89 ? 39.069 -13.320 -14.940 1.00 54.16 89 SER A N 1
ATOM 685 C CA . SER A 1 89 ? 37.885 -13.482 -15.809 1.00 54.16 89 SER A CA 1
ATOM 686 C C . SER A 1 89 ? 37.869 -12.486 -16.966 1.00 54.16 89 SER A C 1
ATOM 688 O O . SER A 1 89 ? 38.142 -11.300 -16.801 1.00 54.16 89 SER A O 1
ATOM 690 N N . LYS A 1 90 ? 37.481 -12.971 -18.151 1.00 58.59 90 LYS A N 1
ATOM 691 C CA . LYS A 1 90 ? 37.143 -12.127 -19.305 1.00 58.59 90 LYS A CA 1
ATOM 692 C C . LYS A 1 90 ? 35.984 -11.194 -18.924 1.00 58.59 90 LYS A C 1
ATOM 694 O O . LYS A 1 90 ? 35.050 -11.632 -18.255 1.00 58.59 90 LYS A O 1
ATOM 699 N N . SER A 1 91 ? 36.058 -9.936 -19.364 1.00 63.25 91 SER A N 1
ATOM 700 C CA . SER A 1 91 ? 34.979 -8.942 -19.243 1.00 63.25 91 SER A CA 1
ATOM 701 C C . SER A 1 91 ? 33.645 -9.530 -19.713 1.00 63.25 91 SER A C 1
ATOM 703 O O . SER A 1 91 ? 33.612 -10.248 -20.719 1.00 63.25 91 SER A O 1
ATOM 705 N N . ASN A 1 92 ? 32.564 -9.237 -18.982 1.00 70.69 92 ASN A N 1
ATOM 706 C CA . ASN A 1 92 ? 31.229 -9.663 -19.371 1.00 70.69 92 ASN A CA 1
ATOM 707 C C . ASN A 1 92 ? 30.884 -9.102 -20.761 1.00 70.69 92 ASN A C 1
ATOM 709 O O . ASN A 1 92 ? 30.939 -7.897 -21.008 1.00 70.69 92 ASN A O 1
ATOM 713 N N . ALA A 1 93 ? 30.575 -9.999 -21.695 1.00 84.69 93 ALA A N 1
ATOM 714 C CA . ALA A 1 93 ? 30.232 -9.634 -23.062 1.00 84.69 93 ALA A CA 1
ATOM 715 C C . ALA A 1 93 ? 28.756 -9.233 -23.215 1.00 84.69 93 ALA A C 1
ATOM 717 O O . ALA A 1 93 ? 28.386 -8.720 -24.273 1.00 84.69 93 ALA A O 1
ATOM 718 N N . TRP A 1 94 ? 27.930 -9.459 -22.188 1.00 90.00 94 TRP A N 1
ATOM 719 C CA . TRP A 1 94 ? 26.542 -9.013 -22.125 1.00 90.00 94 TRP A CA 1
ATOM 720 C C . TRP A 1 94 ? 26.431 -7.628 -21.501 1.00 90.00 94 TRP A C 1
ATOM 722 O O . TRP A 1 94 ? 27.136 -7.307 -20.551 1.00 90.00 94 TRP A O 1
ATOM 732 N N . ARG A 1 95 ? 25.519 -6.811 -22.029 1.00 91.69 95 ARG A N 1
ATOM 733 C CA . ARG A 1 95 ? 25.182 -5.484 -21.503 1.00 91.69 95 ARG A CA 1
ATOM 734 C C . ARG A 1 95 ? 23.679 -5.276 -21.539 1.00 91.69 95 ARG A C 1
ATOM 736 O O . ARG A 1 95 ? 23.011 -5.770 -22.444 1.00 91.69 95 ARG A O 1
ATOM 743 N N . ILE A 1 96 ? 23.152 -4.505 -20.595 1.00 94.25 96 ILE A N 1
ATOM 744 C CA . ILE A 1 96 ? 21.747 -4.089 -20.624 1.00 94.25 96 ILE A CA 1
ATOM 745 C C . ILE A 1 96 ? 21.606 -2.949 -21.635 1.00 94.25 96 ILE A C 1
ATOM 747 O O . ILE A 1 96 ? 22.274 -1.923 -21.521 1.00 94.25 96 ILE A O 1
ATOM 751 N N . ARG A 1 97 ? 20.750 -3.142 -22.640 1.00 94.94 97 ARG A N 1
ATOM 752 C CA . ARG A 1 97 ? 20.447 -2.155 -23.686 1.00 94.94 97 ARG A CA 1
ATOM 753 C C . ARG A 1 97 ? 19.291 -1.248 -23.279 1.00 94.94 97 ARG A C 1
ATOM 755 O O . ARG A 1 97 ? 19.327 -0.045 -23.538 1.00 94.94 97 ARG A O 1
ATOM 762 N N . SER A 1 98 ? 18.256 -1.829 -22.686 1.00 97.12 98 SER A N 1
ATOM 763 C CA . SER A 1 98 ? 17.049 -1.117 -22.276 1.00 97.12 98 SER A CA 1
ATOM 764 C C . SER A 1 98 ? 16.329 -1.858 -21.160 1.00 97.12 98 SER A C 1
ATOM 766 O O . SER A 1 98 ? 16.583 -3.041 -20.933 1.00 97.12 98 SER A O 1
ATOM 768 N N . GLY A 1 99 ? 15.405 -1.173 -20.496 1.00 97.75 99 GLY A N 1
ATOM 769 C CA . GLY A 1 99 ? 14.505 -1.796 -19.538 1.00 97.75 99 GLY A CA 1
ATOM 770 C C . GLY A 1 99 ? 13.229 -0.999 -19.320 1.00 97.75 99 GLY A C 1
ATOM 771 O O . GLY A 1 99 ? 13.173 0.189 -19.635 1.00 97.75 99 GLY A O 1
ATOM 772 N N . ILE A 1 100 ? 12.209 -1.672 -18.800 1.00 98.56 100 ILE A N 1
ATOM 773 C CA . ILE A 1 100 ? 10.903 -1.111 -18.474 1.00 98.56 100 ILE A CA 1
ATOM 774 C C . ILE A 1 100 ? 10.587 -1.471 -17.024 1.00 98.56 100 ILE A C 1
ATOM 776 O O . ILE A 1 100 ? 10.542 -2.645 -16.663 1.00 98.56 100 ILE A O 1
ATOM 780 N N . TYR A 1 101 ? 10.352 -0.457 -16.197 1.00 98.69 101 TYR A N 1
ATOM 781 C CA . TYR A 1 101 ? 9.826 -0.630 -14.846 1.00 98.69 101 TYR A CA 1
ATOM 782 C C . TYR A 1 101 ? 8.321 -0.375 -14.860 1.00 98.69 101 TYR A C 1
ATOM 784 O O . TYR A 1 101 ? 7.906 0.698 -15.292 1.00 98.69 101 TYR A O 1
ATOM 792 N N . CYS A 1 102 ? 7.512 -1.317 -14.380 1.00 98.69 102 CYS A N 1
ATOM 793 C CA . CYS A 1 102 ? 6.057 -1.207 -14.299 1.00 98.69 102 CYS A CA 1
ATOM 794 C C . CYS A 1 102 ? 5.591 -1.190 -12.841 1.00 98.69 102 CYS A C 1
ATOM 796 O O . CYS A 1 102 ? 5.823 -2.149 -12.106 1.00 98.69 102 CYS A O 1
ATOM 798 N N . CYS A 1 103 ? 4.881 -0.135 -12.450 1.00 98.69 103 CYS A N 1
ATOM 799 C CA . CYS A 1 103 ? 4.327 0.056 -11.118 1.00 98.69 103 CYS A CA 1
ATOM 800 C C . CYS A 1 103 ? 2.819 0.289 -11.209 1.00 98.69 103 CYS A C 1
ATOM 802 O O . CYS A 1 103 ? 2.361 1.260 -11.812 1.00 98.69 103 CYS A O 1
ATOM 804 N N . PHE A 1 104 ? 2.032 -0.577 -10.572 1.00 98.56 104 PHE A N 1
ATOM 805 C CA . PHE A 1 104 ? 0.579 -0.429 -10.589 1.00 98.56 104 PHE A CA 1
ATOM 806 C C . PHE A 1 104 ? 0.136 0.696 -9.643 1.00 98.56 104 PHE A C 1
ATOM 808 O O . PHE A 1 104 ? 0.554 0.748 -8.483 1.00 98.56 104 PHE A O 1
ATOM 815 N N . ASN A 1 105 ? -0.730 1.580 -10.121 1.00 98.56 105 ASN A N 1
ATOM 816 C CA . ASN A 1 105 ? -1.426 2.582 -9.328 1.00 98.56 105 ASN A CA 1
ATOM 817 C C . ASN A 1 105 ? -2.817 2.046 -8.974 1.00 98.56 105 ASN A C 1
ATOM 819 O O . ASN A 1 105 ? -3.679 1.927 -9.844 1.00 98.56 105 ASN A O 1
ATOM 823 N N . ALA A 1 106 ? -3.048 1.763 -7.694 1.00 98.19 106 ALA A N 1
ATOM 824 C CA . ALA A 1 106 ? -4.293 1.169 -7.219 1.00 98.19 106 ALA A CA 1
ATOM 825 C C . ALA A 1 106 ? -5.458 2.171 -7.106 1.00 98.19 106 ALA A C 1
ATOM 827 O O . ALA A 1 106 ? -6.616 1.765 -7.200 1.00 98.19 106 ALA A O 1
ATOM 828 N N . PHE A 1 107 ? -5.175 3.472 -6.972 1.00 98.06 107 PHE A N 1
ATOM 829 C CA . PHE A 1 107 ? -6.206 4.514 -6.925 1.00 98.06 107 PHE A CA 1
ATOM 830 C C . PHE A 1 107 ? -6.857 4.711 -8.295 1.00 98.06 107 PHE A C 1
ATOM 832 O O . PHE A 1 107 ? -8.076 4.614 -8.427 1.00 98.06 107 PHE A O 1
ATOM 839 N N . SER A 1 108 ? -6.038 4.966 -9.318 1.00 97.56 108 SER A N 1
ATOM 840 C CA . SER A 1 108 ? -6.514 5.204 -10.688 1.00 97.56 108 SER A CA 1
ATOM 841 C C . SER A 1 108 ? -6.646 3.926 -11.522 1.00 97.56 108 SER A C 1
ATOM 843 O O . SER A 1 108 ? -7.201 3.969 -12.616 1.00 97.56 108 SER A O 1
ATOM 845 N N . ARG A 1 109 ? -6.173 2.781 -11.009 1.00 97.44 109 ARG A N 1
ATOM 846 C CA . ARG A 1 109 ? -6.176 1.468 -11.684 1.00 97.44 109 ARG A CA 1
ATOM 847 C C . ARG A 1 109 ? -5.481 1.492 -13.048 1.00 97.44 109 ARG A C 1
ATOM 849 O O . ARG A 1 109 ? -5.988 0.957 -14.032 1.00 97.44 109 ARG A O 1
ATOM 856 N N . VAL A 1 110 ? -4.303 2.109 -13.078 1.00 98.38 110 VAL A N 1
ATOM 857 C CA . VAL A 1 110 ? -3.427 2.222 -14.256 1.00 98.38 110 VAL A CA 1
ATOM 858 C C . VAL A 1 110 ? -2.039 1.675 -13.941 1.00 98.38 110 VAL A C 1
ATOM 860 O O . VAL A 1 110 ? -1.652 1.576 -12.778 1.00 98.38 110 VAL A O 1
ATOM 863 N N . ASP A 1 111 ? -1.270 1.327 -14.967 1.00 98.69 111 ASP A N 1
ATOM 864 C CA . ASP A 1 111 ? 0.088 0.799 -14.820 1.00 98.69 111 ASP A CA 1
ATOM 865 C C . ASP A 1 111 ? 1.109 1.851 -15.270 1.00 98.69 111 ASP A C 1
ATOM 867 O O . ASP A 1 111 ? 1.260 2.100 -16.465 1.00 98.69 111 ASP A O 1
ATOM 871 N N . VAL A 1 112 ? 1.789 2.503 -14.322 1.00 98.81 112 VAL A N 1
ATOM 872 C CA . VAL A 1 112 ? 2.838 3.489 -14.621 1.00 98.81 112 VAL A CA 1
ATOM 873 C C . VAL A 1 112 ? 4.088 2.766 -15.091 1.00 98.81 112 VAL A C 1
ATOM 875 O O . VAL A 1 112 ? 4.555 1.830 -14.442 1.00 98.81 112 VAL A O 1
ATOM 878 N N . ARG A 1 113 ? 4.648 3.210 -16.216 1.00 98.69 113 ARG A N 1
ATOM 879 C CA . ARG A 1 113 ? 5.819 2.614 -16.850 1.00 98.69 113 ARG A CA 1
ATOM 880 C C . ARG A 1 113 ? 6.922 3.636 -17.047 1.00 98.69 113 ARG A C 1
ATOM 882 O O . ARG A 1 113 ? 6.671 4.757 -17.484 1.00 98.69 113 ARG A O 1
ATOM 889 N N . VAL A 1 114 ? 8.147 3.220 -16.7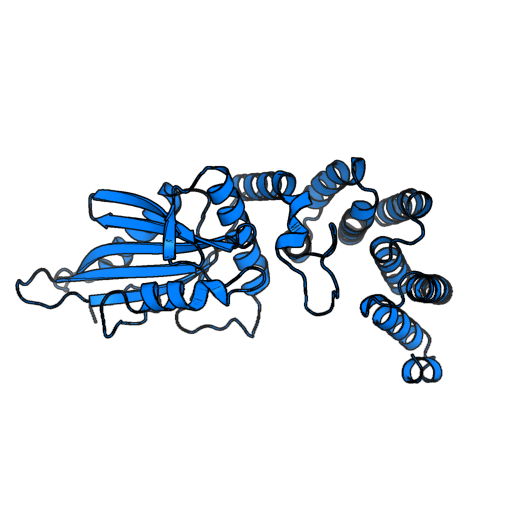47 1.00 98.69 114 VAL A N 1
ATOM 890 C CA . VAL A 1 114 ? 9.371 3.970 -17.044 1.00 98.69 114 VAL A CA 1
ATOM 891 C C . VAL A 1 114 ? 10.237 3.123 -17.950 1.00 98.69 114 VAL A C 1
ATOM 893 O O . VAL A 1 114 ? 10.729 2.078 -17.534 1.00 98.69 114 VAL A O 1
ATOM 896 N N . GLU A 1 115 ? 10.406 3.578 -19.184 1.00 98.00 115 GLU A N 1
ATOM 897 C CA . GLU A 1 115 ? 11.248 2.947 -20.190 1.00 98.00 115 GLU A CA 1
ATOM 898 C C . GLU A 1 115 ? 12.589 3.676 -20.258 1.00 98.00 115 GLU A C 1
ATOM 900 O O . GLU A 1 115 ? 12.646 4.895 -20.428 1.00 98.00 115 GLU A O 1
ATOM 905 N N . VAL A 1 116 ? 13.678 2.925 -20.120 1.00 97.56 116 VAL A N 1
ATOM 906 C CA . VAL A 1 116 ? 15.047 3.436 -20.180 1.00 97.56 116 VAL A CA 1
ATOM 907 C C . VAL A 1 116 ? 15.777 2.783 -21.340 1.00 97.56 116 VAL A C 1
ATOM 909 O O . VAL A 1 116 ? 15.748 1.565 -21.504 1.00 97.56 116 VAL A O 1
ATOM 912 N N . LYS A 1 117 ? 16.495 3.594 -22.113 1.00 95.94 117 LYS A N 1
ATOM 913 C CA . LYS A 1 117 ? 17.532 3.156 -23.050 1.00 95.94 117 LYS A CA 1
ATOM 914 C C . LYS A 1 117 ? 18.886 3.512 -22.444 1.00 95.94 117 LYS A C 1
ATOM 916 O O . LYS A 1 117 ? 19.066 4.608 -21.924 1.00 95.94 117 LYS A O 1
ATOM 921 N N . ILE A 1 118 ? 19.845 2.594 -22.485 1.00 88.31 118 ILE A N 1
ATOM 922 C CA . ILE A 1 118 ? 21.160 2.768 -21.854 1.00 88.31 118 ILE A CA 1
ATOM 923 C C . ILE A 1 118 ? 22.211 2.938 -22.966 1.00 88.31 118 ILE A C 1
ATOM 925 O O . ILE A 1 118 ? 22.267 2.097 -23.867 1.00 88.31 118 ILE A O 1
ATOM 929 N N . PRO A 1 119 ? 23.034 4.013 -22.958 1.00 75.12 119 PRO A N 1
ATOM 930 C CA . PRO A 1 119 ? 23.252 4.981 -21.872 1.00 75.12 119 PRO A CA 1
ATOM 931 C C . PRO A 1 119 ? 22.374 6.253 -21.908 1.00 75.12 119 PRO A C 1
ATOM 933 O O . PRO A 1 119 ? 22.708 7.226 -21.237 1.00 75.12 119 PRO A O 1
ATOM 936 N N . GLY A 1 120 ? 21.279 6.307 -22.672 1.00 82.81 120 GLY A N 1
ATOM 937 C CA . GLY A 1 120 ? 20.424 7.498 -22.676 1.00 82.81 120 GLY A CA 1
ATOM 938 C C . GLY A 1 120 ? 19.024 7.298 -23.247 1.00 82.81 120 GLY A C 1
ATOM 939 O O . GLY A 1 120 ? 18.826 6.518 -24.175 1.00 82.81 120 GLY A O 1
ATOM 940 N N . GLY A 1 121 ? 18.080 8.078 -22.714 1.00 91.62 121 GLY A N 1
ATOM 941 C CA . GLY A 1 121 ? 16.657 8.052 -23.046 1.00 91.62 121 GLY A CA 1
ATOM 942 C C . GLY A 1 121 ? 15.840 7.513 -21.878 1.00 91.62 121 GLY A C 1
ATOM 943 O O . GLY A 1 121 ? 16.019 6.365 -21.485 1.00 91.62 121 GLY A O 1
ATOM 944 N N . VAL A 1 122 ? 14.960 8.348 -21.329 1.00 96.75 122 VAL A N 1
ATOM 945 C CA . VAL A 1 122 ? 13.978 7.962 -20.312 1.00 96.75 122 VAL A CA 1
ATOM 946 C C . VAL A 1 122 ? 12.626 8.474 -20.775 1.00 96.75 122 VAL A C 1
ATOM 948 O O . VAL A 1 122 ? 12.476 9.667 -21.031 1.00 96.75 122 VAL A O 1
ATOM 951 N N . GLU A 1 123 ? 11.660 7.576 -20.891 1.00 97.56 123 GLU A N 1
ATOM 952 C CA . GLU A 1 123 ? 10.270 7.902 -21.184 1.00 97.56 123 GLU A CA 1
ATOM 953 C C . GLU A 1 123 ? 9.400 7.387 -20.041 1.00 97.56 123 GLU A C 1
ATOM 955 O O . GLU A 1 123 ? 9.614 6.285 -19.535 1.00 97.56 123 GLU A O 1
ATOM 960 N N . SER A 1 124 ? 8.423 8.183 -19.617 1.00 98.06 124 SER A N 1
ATOM 961 C CA . SER A 1 124 ? 7.475 7.774 -18.587 1.00 98.06 124 SER A CA 1
ATOM 962 C C . SER A 1 124 ? 6.048 8.067 -18.998 1.00 98.06 124 SER A C 1
ATOM 964 O O . SER A 1 124 ? 5.737 9.178 -19.422 1.00 98.06 124 SER A O 1
ATOM 966 N N . TYR A 1 125 ? 5.187 7.081 -18.810 1.00 98.69 125 TYR A N 1
ATOM 967 C CA . TYR A 1 125 ? 3.777 7.117 -19.173 1.00 98.69 125 TYR A CA 1
ATOM 968 C C . TYR A 1 125 ? 3.001 6.195 -18.234 1.00 98.69 125 TYR A C 1
ATOM 970 O O . TYR A 1 125 ? 3.595 5.457 -17.451 1.00 98.69 125 TYR A O 1
ATOM 978 N N . TYR A 1 126 ? 1.677 6.210 -18.300 1.00 98.62 126 TYR A N 1
ATOM 979 C CA . TYR A 1 126 ? 0.874 5.120 -17.757 1.00 98.62 126 TYR A CA 1
ATOM 980 C C . TYR A 1 126 ? 0.090 4.433 -18.862 1.00 98.62 126 TYR A C 1
ATOM 982 O O . TYR A 1 126 ? -0.182 5.022 -19.908 1.00 98.62 126 TYR A O 1
ATOM 990 N N . VAL A 1 127 ? -0.237 3.171 -18.617 1.00 98.50 127 VAL A N 1
ATOM 991 C CA . VAL A 1 127 ? -1.080 2.349 -19.476 1.00 98.50 127 VAL A CA 1
ATOM 992 C C . VAL A 1 127 ? -2.411 2.132 -18.773 1.00 98.50 127 VAL A C 1
ATOM 994 O O . VAL A 1 127 ? -2.438 1.743 -17.602 1.00 98.50 127 VAL A O 1
ATOM 997 N N . ASP A 1 128 ? -3.508 2.426 -19.461 1.00 96.88 128 ASP A N 1
ATOM 998 C CA . ASP A 1 128 ? -4.852 2.148 -18.959 1.00 96.88 128 ASP A CA 1
ATOM 999 C C . ASP A 1 128 ? -5.309 0.718 -19.294 1.00 96.88 128 ASP A C 1
ATOM 1001 O O . ASP A 1 128 ? -4.632 -0.034 -19.995 1.00 96.88 128 ASP A O 1
ATOM 1005 N N . VAL A 1 129 ? -6.492 0.329 -18.813 1.00 94.31 129 VAL A N 1
ATOM 1006 C CA . VAL A 1 129 ? -7.071 -1.009 -19.045 1.00 94.31 129 VAL A CA 1
ATOM 1007 C C . VAL A 1 129 ? -7.319 -1.350 -20.522 1.00 94.31 129 VAL A C 1
ATOM 1009 O O . VAL A 1 129 ? -7.615 -2.503 -20.825 1.00 94.31 129 VAL A O 1
ATOM 1012 N N . ARG A 1 130 ? -7.241 -0.375 -21.437 1.00 94.31 130 ARG A N 1
ATOM 1013 C CA . ARG A 1 130 ? -7.365 -0.574 -22.889 1.00 94.31 130 ARG A CA 1
ATOM 1014 C C . ARG A 1 130 ? -6.006 -0.756 -23.565 1.00 94.31 130 ARG A C 1
ATOM 1016 O O . ARG A 1 130 ? -5.963 -1.014 -24.764 1.00 94.31 130 ARG A O 1
ATOM 1023 N N . GLY A 1 131 ? -4.911 -0.622 -22.819 1.00 93.81 131 GLY A N 1
ATOM 1024 C CA . GLY A 1 131 ? -3.557 -0.643 -23.360 1.00 93.81 131 GLY A CA 1
ATOM 1025 C C . GLY A 1 131 ? -3.104 0.705 -23.931 1.00 93.81 131 GLY A C 1
ATOM 1026 O O . GLY A 1 131 ? -2.052 0.763 -24.570 1.00 93.81 131 GLY A O 1
ATOM 1027 N N . GLU A 1 132 ? -3.862 1.788 -23.724 1.00 97.00 132 GLU A N 1
ATOM 1028 C CA . GLU A 1 132 ? -3.529 3.111 -24.258 1.00 97.00 132 GLU A CA 1
ATOM 1029 C C . GLU A 1 132 ? -2.492 3.813 -23.372 1.00 97.00 132 GLU A C 1
ATOM 1031 O O . GLU A 1 132 ? -2.536 3.717 -22.143 1.00 97.00 132 GLU A O 1
ATOM 1036 N N . ARG A 1 133 ? -1.538 4.514 -24.003 1.00 98.12 133 ARG A N 1
ATOM 1037 C CA . ARG A 1 133 ? -0.481 5.259 -23.307 1.00 98.12 133 ARG A CA 1
ATOM 1038 C C . ARG A 1 133 ? -0.912 6.695 -23.047 1.00 98.12 133 ARG A C 1
ATOM 1040 O O . ARG A 1 133 ? -1.351 7.386 -23.963 1.00 98.12 133 ARG A O 1
ATOM 1047 N N . HIS A 1 134 ? -0.662 7.158 -21.830 1.00 98.44 134 HIS A N 1
ATOM 1048 C CA . HIS A 1 134 ? -1.006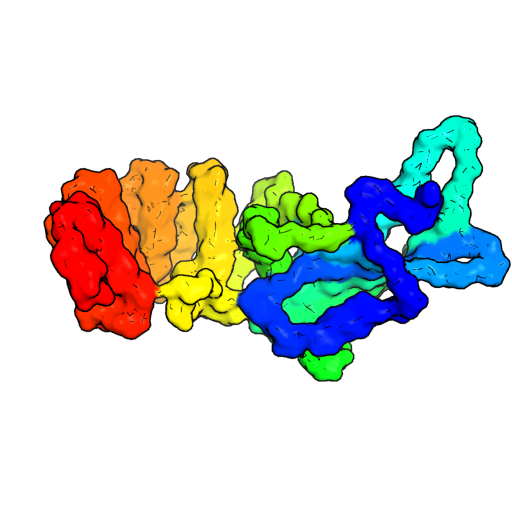 8.502 -21.375 1.00 98.44 134 HIS A CA 1
ATOM 1049 C C . HIS A 1 134 ? 0.130 9.127 -20.559 1.00 98.44 134 HIS A C 1
ATOM 1051 O O . HIS A 1 134 ? 0.973 8.427 -19.997 1.00 98.44 134 HIS A O 1
ATOM 1057 N N . GLU A 1 135 ? 0.143 10.454 -20.457 1.00 97.88 135 GLU A N 1
ATOM 1058 C CA . GLU A 1 135 ? 1.144 11.185 -19.674 1.00 97.88 135 GLU A CA 1
ATOM 1059 C C . GLU A 1 135 ? 0.988 10.937 -18.162 1.00 97.88 135 GLU A C 1
ATOM 1061 O O . GLU A 1 135 ? -0.081 11.144 -17.585 1.00 97.88 135 GLU A O 1
ATOM 1066 N N . ALA A 1 136 ? 2.075 10.547 -17.490 1.00 96.81 136 ALA A N 1
ATOM 1067 C CA . ALA A 1 136 ? 2.096 10.368 -16.039 1.00 96.81 136 ALA A CA 1
ATOM 1068 C C . ALA A 1 136 ? 2.216 11.719 -15.308 1.00 96.81 136 ALA A C 1
ATOM 1070 O O . ALA A 1 136 ? 3.315 12.215 -15.054 1.00 96.81 136 ALA A O 1
ATOM 1071 N N . THR A 1 137 ? 1.069 12.306 -14.957 1.00 97.94 137 THR A N 1
ATOM 1072 C CA . THR A 1 137 ? 0.991 13.569 -14.202 1.00 97.94 137 THR A CA 1
ATOM 1073 C C . THR A 1 137 ? 1.517 13.431 -12.767 1.00 97.94 137 THR A C 1
ATOM 1075 O O . THR A 1 137 ? 1.637 12.329 -12.229 1.00 97.94 137 THR A O 1
ATOM 1078 N N . ALA A 1 138 ? 1.776 14.558 -12.094 1.00 97.75 138 ALA A N 1
ATOM 1079 C CA . ALA A 1 138 ? 2.222 14.566 -10.695 1.00 97.75 138 ALA A CA 1
ATOM 1080 C C . ALA A 1 138 ? 1.250 13.838 -9.742 1.00 97.75 138 ALA A C 1
ATOM 1082 O O . ALA A 1 138 ? 1.690 13.145 -8.827 1.00 97.75 138 ALA A O 1
ATOM 1083 N N . ALA A 1 139 ? -0.062 13.938 -9.987 1.00 97.94 139 ALA A N 1
ATOM 1084 C CA . ALA A 1 139 ? -1.072 13.224 -9.204 1.00 97.94 139 ALA A CA 1
ATOM 1085 C C . ALA A 1 139 ? -0.972 11.701 -9.397 1.00 97.94 139 ALA A C 1
ATOM 1087 O O . ALA A 1 139 ? -1.011 10.954 -8.421 1.00 97.94 139 ALA A O 1
ATOM 1088 N N . ILE A 1 140 ? -0.765 11.240 -10.638 1.00 98.50 140 ILE A N 1
ATOM 1089 C CA . ILE A 1 140 ? -0.555 9.817 -10.936 1.00 98.50 140 ILE A CA 1
ATOM 1090 C C . ILE A 1 140 ? 0.709 9.306 -10.243 1.00 98.50 140 ILE A C 1
ATOM 1092 O O . ILE A 1 140 ? 0.670 8.236 -9.639 1.00 98.50 140 ILE A O 1
ATOM 1096 N N . TRP A 1 141 ? 1.806 10.065 -10.264 1.00 98.50 141 TRP A N 1
ATOM 1097 C CA . TRP A 1 141 ? 3.034 9.694 -9.556 1.00 98.50 141 TRP A CA 1
ATOM 1098 C C . TRP A 1 141 ? 2.840 9.579 -8.047 1.00 98.50 141 TRP A C 1
ATOM 1100 O O . TRP A 1 141 ? 3.310 8.618 -7.443 1.00 98.50 141 TRP A O 1
ATOM 1110 N N . GLN A 1 142 ? 2.104 10.507 -7.439 1.00 98.56 142 GLN A N 1
ATOM 1111 C CA . GLN A 1 142 ? 1.826 10.463 -6.008 1.00 98.56 142 GLN A CA 1
ATOM 1112 C C . GLN A 1 142 ? 0.992 9.237 -5.607 1.00 98.56 142 GLN A C 1
ATOM 1114 O O . GLN A 1 142 ? 1.314 8.551 -4.636 1.00 98.56 142 GLN A O 1
ATOM 1119 N N . GLU A 1 143 ? -0.060 8.937 -6.367 1.00 98.69 143 GLU A N 1
ATOM 1120 C CA . GLU A 1 143 ? -0.879 7.741 -6.163 1.00 98.69 143 GLU A CA 1
ATOM 1121 C C . GLU A 1 143 ? -0.074 6.450 -6.365 1.00 98.69 143 GLU A C 1
ATOM 1123 O O . GLU A 1 143 ? -0.224 5.488 -5.609 1.00 98.69 143 GLU A O 1
ATOM 1128 N N . THR A 1 144 ? 0.804 6.438 -7.368 1.00 98.75 144 THR A N 1
ATOM 1129 C CA . THR A 1 144 ? 1.683 5.307 -7.698 1.00 98.75 144 THR A CA 1
ATOM 1130 C C . THR A 1 144 ? 2.689 5.051 -6.587 1.00 98.75 144 THR A C 1
ATOM 1132 O O . THR A 1 144 ? 2.821 3.913 -6.139 1.00 98.75 144 THR A O 1
ATOM 1135 N N . TYR A 1 145 ? 3.333 6.108 -6.089 1.00 98.75 145 TYR A N 1
ATOM 1136 C CA . TYR A 1 145 ? 4.230 6.052 -4.941 1.00 98.75 145 TYR A CA 1
ATOM 1137 C C . TYR A 1 145 ? 3.541 5.435 -3.726 1.00 98.75 145 TYR A C 1
ATOM 1139 O O . TYR A 1 145 ? 4.030 4.446 -3.180 1.00 98.75 145 TYR A O 1
ATOM 1147 N N . LEU A 1 146 ? 2.380 5.969 -3.333 1.00 98.75 146 LEU A N 1
ATOM 1148 C CA . LEU A 1 146 ? 1.685 5.461 -2.156 1.00 98.75 146 LEU A CA 1
ATOM 1149 C C . LEU A 1 146 ? 1.202 4.017 -2.366 1.00 98.75 146 LEU A C 1
ATOM 1151 O O . LEU A 1 146 ? 1.332 3.202 -1.458 1.00 98.75 146 LEU A O 1
ATOM 1155 N N . SER A 1 147 ? 0.731 3.666 -3.568 1.00 98.69 147 SER A N 1
ATOM 1156 C CA . SER A 1 147 ? 0.361 2.284 -3.912 1.00 98.69 147 SER A CA 1
ATOM 1157 C C . SER A 1 147 ? 1.545 1.321 -3.756 1.00 98.69 147 SER A 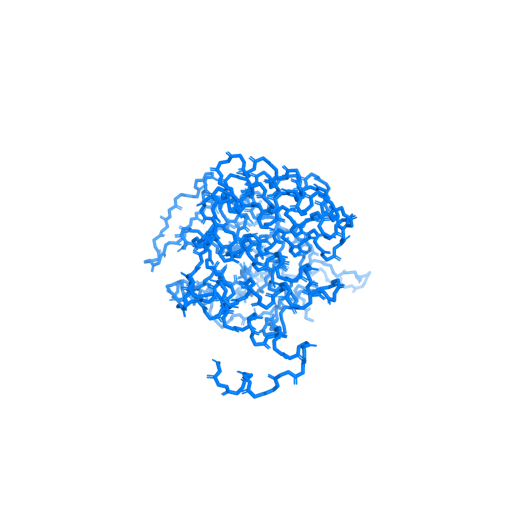C 1
ATOM 1159 O O . SER A 1 147 ? 1.395 0.255 -3.162 1.00 98.69 147 SER A O 1
ATOM 1161 N N . ALA A 1 148 ? 2.729 1.701 -4.248 1.00 98.25 148 ALA A N 1
ATOM 1162 C CA . ALA A 1 148 ? 3.943 0.891 -4.162 1.00 98.25 148 ALA A CA 1
ATOM 1163 C C . ALA A 1 148 ? 4.417 0.702 -2.714 1.00 98.25 148 ALA A C 1
ATOM 1165 O O . ALA A 1 148 ? 4.744 -0.416 -2.311 1.00 98.25 148 ALA A O 1
ATOM 1166 N N . VAL A 1 149 ? 4.412 1.776 -1.917 1.00 98.38 149 VAL A N 1
ATOM 1167 C CA . VAL A 1 149 ? 4.797 1.729 -0.498 1.00 98.38 149 VAL A CA 1
ATOM 1168 C C . VAL A 1 149 ? 3.819 0.867 0.301 1.00 98.38 149 VAL A C 1
ATOM 1170 O O . VAL A 1 149 ? 4.255 -0.005 1.049 1.00 98.38 149 VAL A O 1
ATOM 1173 N N . LEU A 1 150 ? 2.508 1.036 0.103 1.00 97.88 150 LEU A N 1
ATOM 1174 C CA . LEU A 1 150 ? 1.491 0.225 0.781 1.00 97.88 150 LEU A CA 1
ATOM 1175 C C . LEU A 1 150 ? 1.584 -1.254 0.392 1.00 97.88 150 LEU A C 1
ATOM 1177 O O . LEU A 1 150 ? 1.541 -2.101 1.282 1.00 97.88 150 LEU A O 1
ATOM 1181 N N . ARG A 1 151 ? 1.788 -1.579 -0.896 1.00 95.75 151 ARG A N 1
ATOM 1182 C CA . ARG A 1 151 ? 2.063 -2.963 -1.333 1.00 95.75 151 ARG A CA 1
ATOM 1183 C C . ARG A 1 151 ? 3.278 -3.539 -0.618 1.00 95.75 151 ARG A C 1
ATOM 1185 O O . ARG A 1 151 ? 3.226 -4.665 -0.133 1.00 95.75 151 ARG A O 1
ATOM 1192 N N . ALA A 1 152 ? 4.371 -2.779 -0.556 1.00 95.44 152 ALA A N 1
ATOM 1193 C CA . ALA A 1 152 ? 5.599 -3.224 0.087 1.00 95.44 152 ALA A CA 1
ATOM 1194 C C . ALA A 1 152 ? 5.419 -3.424 1.600 1.00 95.44 152 ALA A C 1
ATOM 1196 O O . ALA A 1 152 ? 5.962 -4.378 2.143 1.00 95.44 152 ALA A O 1
ATOM 1197 N N . ILE A 1 153 ? 4.632 -2.586 2.278 1.00 95.19 153 ILE A N 1
ATOM 1198 C CA . ILE A 1 153 ? 4.343 -2.741 3.710 1.00 95.19 153 ILE A CA 1
ATOM 1199 C C . ILE A 1 153 ? 3.416 -3.934 3.954 1.00 95.19 153 ILE A C 1
ATOM 1201 O O . ILE A 1 153 ? 3.703 -4.754 4.819 1.00 95.19 153 ILE A O 1
ATOM 1205 N N . LEU A 1 154 ? 2.312 -4.056 3.216 1.00 93.25 154 LEU A N 1
ATOM 1206 C CA . LEU A 1 154 ? 1.259 -5.024 3.529 1.00 93.25 154 LEU A CA 1
ATOM 1207 C C . LEU A 1 154 ? 1.534 -6.425 2.974 1.00 93.25 154 LEU A C 1
ATOM 1209 O O . LEU A 1 154 ? 1.320 -7.400 3.687 1.00 93.25 154 LEU A O 1
ATOM 1213 N N . TYR A 1 155 ? 2.044 -6.545 1.746 1.00 89.00 155 TYR A N 1
ATOM 1214 C CA . TYR A 1 155 ? 2.185 -7.843 1.070 1.00 89.00 155 TYR A CA 1
ATOM 1215 C C . TYR A 1 155 ? 3.580 -8.468 1.213 1.00 89.00 155 TYR A C 1
ATOM 1217 O O . TYR A 1 155 ? 3.789 -9.611 0.808 1.00 89.00 155 TYR A O 1
ATOM 1225 N N . SER A 1 156 ? 4.566 -7.758 1.773 1.00 73.62 156 SER A N 1
ATOM 1226 C CA . SER A 1 156 ? 5.925 -8.302 1.931 1.00 73.62 156 SER A CA 1
ATOM 1227 C C . SER A 1 156 ? 5.994 -9.493 2.886 1.00 73.62 156 SER A C 1
ATOM 1229 O O . SER A 1 156 ? 6.786 -10.401 2.633 1.00 73.62 156 SER A O 1
ATOM 1231 N N . ASP A 1 157 ? 5.156 -9.548 3.918 1.00 69.31 157 ASP A N 1
ATOM 1232 C CA . ASP A 1 157 ? 5.150 -10.650 4.894 1.00 69.31 157 ASP A CA 1
ATOM 1233 C C . ASP A 1 157 ? 4.103 -11.724 4.594 1.00 69.31 157 ASP A C 1
ATOM 1235 O O . ASP A 1 157 ? 4.052 -12.756 5.266 1.00 69.31 157 ASP A O 1
ATOM 1239 N N . ASP A 1 158 ? 3.278 -11.514 3.570 1.00 69.25 158 ASP A N 1
ATOM 1240 C CA . ASP A 1 158 ? 2.211 -12.443 3.250 1.00 69.25 158 ASP A CA 1
ATOM 1241 C C . ASP A 1 158 ? 2.787 -13.740 2.657 1.00 69.25 158 ASP A C 1
ATOM 1243 O O . ASP A 1 158 ? 3.470 -13.767 1.625 1.00 69.25 158 ASP A O 1
ATOM 1247 N N . SER A 1 159 ? 2.506 -14.850 3.341 1.00 62.38 159 SER A N 1
ATOM 1248 C CA . SER A 1 159 ? 2.913 -16.195 2.939 1.00 62.38 159 SER A CA 1
ATOM 1249 C C . SER A 1 159 ? 2.383 -16.609 1.561 1.00 62.38 159 SER A C 1
ATOM 1251 O O . SER A 1 159 ? 3.049 -17.395 0.882 1.00 62.38 159 SER A O 1
ATOM 1253 N N . TYR A 1 160 ? 1.257 -16.039 1.118 1.00 65.69 160 TYR A N 1
ATOM 1254 C CA . TYR A 1 160 ? 0.686 -16.252 -0.212 1.00 65.69 160 TYR A CA 1
ATOM 1255 C C . TYR A 1 160 ? 1.417 -15.456 -1.308 1.00 65.69 160 TYR A C 1
ATOM 1257 O O . TYR A 1 160 ? 1.359 -15.833 -2.476 1.00 65.69 160 TYR A O 1
ATOM 1265 N N . TYR A 1 161 ? 2.197 -14.428 -0.947 1.00 64.69 161 TYR A N 1
ATOM 1266 C CA . TYR A 1 161 ? 3.006 -13.610 -1.866 1.00 64.69 161 TYR A CA 1
ATOM 1267 C C . TYR A 1 161 ? 4.474 -14.069 -1.951 1.00 64.69 161 TYR A C 1
ATOM 1269 O O . TYR A 1 161 ? 5.392 -13.287 -2.224 1.00 64.69 161 TYR A O 1
ATOM 1277 N N . ARG A 1 162 ? 4.734 -15.369 -1.763 1.00 68.69 162 ARG A N 1
ATOM 1278 C CA . ARG A 1 162 ? 6.042 -15.993 -2.038 1.00 68.69 162 ARG A CA 1
ATOM 1279 C C . ARG A 1 162 ? 6.201 -16.292 -3.526 1.00 68.69 162 ARG A C 1
ATOM 1281 O O . ARG A 1 162 ? 6.277 -17.441 -3.951 1.00 68.69 162 ARG A O 1
ATOM 1288 N N . LEU A 1 163 ? 6.235 -15.232 -4.322 1.00 73.62 163 LEU A N 1
ATOM 1289 C CA . LEU A 1 163 ? 6.462 -15.325 -5.756 1.00 73.62 163 LEU A CA 1
ATOM 1290 C C . LEU A 1 163 ? 7.925 -15.704 -6.024 1.00 73.62 163 LEU A C 1
ATOM 1292 O O . LEU A 1 163 ? 8.850 -15.124 -5.450 1.00 73.62 163 LEU A O 1
ATOM 1296 N N . ALA A 1 164 ? 8.143 -16.676 -6.910 1.00 74.94 164 ALA A N 1
ATOM 1297 C CA . ALA A 1 164 ? 9.471 -16.905 -7.465 1.00 74.94 164 ALA A CA 1
ATOM 1298 C C . ALA A 1 164 ? 9.932 -15.628 -8.189 1.00 74.94 164 ALA A C 1
ATOM 1300 O O . ALA A 1 164 ? 9.117 -14.920 -8.780 1.00 74.94 164 ALA A O 1
ATOM 1301 N N . GLY A 1 165 ? 11.224 -15.301 -8.129 1.00 72.06 165 GLY A N 1
ATOM 1302 C CA . GLY A 1 165 ? 11.712 -14.085 -8.785 1.00 72.06 165 GLY A CA 1
ATOM 1303 C C . GLY A 1 165 ? 11.382 -12.773 -8.065 1.00 72.06 165 GLY A C 1
ATOM 1304 O O . GLY A 1 165 ? 11.472 -11.723 -8.692 1.00 72.06 165 GLY A O 1
ATOM 1305 N N . TYR A 1 166 ? 10.972 -12.808 -6.790 1.00 87.62 166 TYR A N 1
ATOM 1306 C CA . TYR A 1 166 ? 10.529 -11.616 -6.062 1.00 87.62 166 TYR A CA 1
ATOM 1307 C C . TYR A 1 166 ? 11.615 -11.016 -5.167 1.00 87.62 166 TYR A C 1
ATOM 1309 O O . TYR A 1 166 ? 12.013 -11.598 -4.156 1.00 87.62 166 TYR A O 1
ATOM 1317 N N . ARG A 1 167 ? 12.067 -9.811 -5.523 1.00 90.19 167 ARG A N 1
ATOM 1318 C CA . ARG A 1 167 ? 13.015 -9.009 -4.750 1.00 90.19 167 ARG A CA 1
ATOM 1319 C C . ARG A 1 167 ? 12.280 -8.030 -3.836 1.00 90.19 167 ARG A C 1
ATOM 1321 O O . ARG A 1 167 ? 11.526 -7.184 -4.302 1.00 90.19 167 ARG A O 1
ATOM 1328 N N . LYS A 1 168 ? 12.566 -8.085 -2.537 1.00 90.62 168 LYS A N 1
ATOM 1329 C CA . LYS A 1 168 ? 11.996 -7.168 -1.542 1.00 90.62 168 LYS A CA 1
ATOM 1330 C C . LYS A 1 168 ? 13.045 -6.148 -1.117 1.00 90.62 168 LYS A C 1
ATOM 1332 O O . LYS A 1 168 ? 14.167 -6.521 -0.781 1.00 90.62 168 LYS A O 1
ATOM 1337 N N . ILE A 1 169 ? 12.681 -4.875 -1.162 1.00 92.94 169 ILE A N 1
ATOM 1338 C CA . ILE A 1 169 ? 13.486 -3.745 -0.696 1.00 92.94 169 ILE A CA 1
ATOM 1339 C C . ILE A 1 169 ? 12.658 -3.009 0.358 1.00 92.94 169 ILE A C 1
ATOM 1341 O O . ILE A 1 169 ? 11.430 -2.995 0.276 1.00 92.94 169 ILE A O 1
ATOM 1345 N N . ASP A 1 170 ? 13.321 -2.427 1.353 1.00 93.12 170 ASP A N 1
ATOM 1346 C CA . ASP A 1 170 ? 12.660 -1.554 2.319 1.00 93.12 170 ASP A CA 1
ATOM 1347 C C . ASP A 1 170 ? 12.201 -0.252 1.622 1.00 93.12 170 ASP A C 1
ATOM 1349 O O . ASP A 1 170 ? 13.055 0.495 1.130 1.00 93.12 170 ASP A O 1
ATOM 1353 N N . PRO A 1 171 ? 10.882 0.030 1.548 1.00 95.19 171 PRO A N 1
ATOM 1354 C CA . PRO A 1 171 ? 10.361 1.233 0.900 1.00 95.19 171 PRO A CA 1
ATOM 1355 C C . PRO A 1 171 ? 10.708 2.533 1.640 1.00 95.19 171 PRO A C 1
ATOM 1357 O O . PRO A 1 171 ? 10.646 3.605 1.034 1.00 95.19 171 PRO A O 1
ATOM 1360 N N . ILE A 1 172 ? 11.030 2.476 2.939 1.00 96.00 172 ILE A N 1
ATOM 1361 C CA . ILE A 1 172 ? 11.240 3.659 3.782 1.00 96.00 172 ILE A CA 1
ATOM 1362 C C . ILE A 1 172 ? 12.545 3.505 4.565 1.00 96.00 172 ILE A C 1
ATOM 1364 O O . ILE A 1 172 ? 12.577 3.058 5.704 1.00 96.00 172 ILE A O 1
ATOM 1368 N N . THR A 1 173 ? 13.640 3.957 3.956 1.00 94.38 173 THR A N 1
ATOM 1369 C CA . THR A 1 173 ? 15.001 3.722 4.470 1.00 94.38 173 THR A CA 1
ATOM 1370 C C . THR A 1 173 ? 15.527 4.798 5.425 1.00 94.38 173 THR A C 1
ATOM 1372 O O . THR A 1 173 ? 16.620 4.657 5.971 1.00 94.38 173 THR A O 1
ATOM 1375 N N . ASN A 1 174 ? 14.813 5.915 5.594 1.00 95.44 174 ASN A N 1
ATOM 1376 C CA . ASN A 1 174 ? 15.240 7.038 6.433 1.00 95.44 174 ASN A CA 1
ATOM 1377 C C . ASN A 1 174 ? 14.064 7.957 6.816 1.00 95.44 174 ASN A C 1
ATOM 1379 O O . ASN A 1 174 ? 12.976 7.866 6.248 1.00 95.44 174 ASN A O 1
ATOM 1383 N N . LEU A 1 175 ? 14.314 8.891 7.743 1.00 95.75 175 LEU A N 1
ATOM 1384 C CA . LEU A 1 175 ? 13.304 9.823 8.267 1.00 95.75 175 LEU A CA 1
ATOM 1385 C C . LEU A 1 175 ? 12.700 10.748 7.200 1.00 95.75 175 LEU A C 1
ATOM 1387 O O . LEU A 1 175 ? 11.516 11.061 7.267 1.00 95.75 175 LEU A O 1
ATOM 1391 N N . ALA A 1 176 ? 13.473 11.162 6.191 1.00 95.81 176 ALA A N 1
ATOM 1392 C CA . ALA A 1 176 ? 12.928 11.968 5.097 1.00 95.81 176 ALA A CA 1
ATOM 1393 C C . ALA A 1 176 ? 11.974 11.140 4.214 1.00 95.81 176 ALA A C 1
ATOM 1395 O O . ALA A 1 176 ? 10.975 11.655 3.717 1.00 95.81 176 ALA A O 1
ATOM 1396 N N . GLY A 1 177 ? 12.252 9.844 4.039 1.00 96.44 177 GLY A N 1
ATOM 1397 C CA . GLY A 1 177 ? 11.328 8.891 3.426 1.00 96.44 177 GLY A CA 1
ATOM 1398 C C . GLY A 1 177 ? 10.036 8.732 4.228 1.00 96.44 177 GLY A C 1
ATOM 1399 O O . GLY A 1 177 ? 8.958 8.767 3.642 1.00 96.44 177 GLY A O 1
ATOM 1400 N N . GLU A 1 178 ? 10.136 8.623 5.555 1.00 97.50 178 GLU A N 1
ATOM 1401 C CA . GLU A 1 178 ? 8.972 8.516 6.448 1.00 97.50 178 GLU A CA 1
ATOM 1402 C C . GLU A 1 178 ? 8.094 9.772 6.384 1.00 97.50 178 GLU A C 1
ATOM 1404 O O . GLU A 1 178 ? 6.872 9.672 6.278 1.00 97.50 178 GLU A O 1
ATOM 1409 N N . GLN A 1 179 ? 8.709 10.957 6.355 1.00 97.38 179 GLN A N 1
ATOM 1410 C CA . GLN A 1 179 ? 7.978 12.209 6.186 1.00 97.38 179 GLN A CA 1
ATOM 1411 C C . GLN A 1 179 ? 7.246 12.266 4.835 1.00 97.38 179 GLN A C 1
ATOM 1413 O O . GLN A 1 179 ? 6.059 12.586 4.804 1.00 97.38 179 GLN A O 1
ATOM 1418 N N . ARG A 1 180 ? 7.905 11.896 3.727 1.00 97.69 180 ARG A N 1
ATOM 1419 C CA . ARG A 1 180 ? 7.256 11.826 2.401 1.00 97.69 180 ARG A CA 1
ATOM 1420 C C . ARG A 1 180 ? 6.090 10.836 2.378 1.00 97.69 180 ARG A C 1
ATOM 1422 O O . ARG A 1 180 ? 5.061 11.119 1.765 1.00 97.69 180 ARG A O 1
ATOM 1429 N N . PHE A 1 181 ? 6.231 9.696 3.055 1.00 98.50 181 PHE A N 1
ATOM 1430 C CA . PHE A 1 181 ? 5.152 8.722 3.199 1.00 98.50 181 PHE A CA 1
ATOM 1431 C C . PHE A 1 181 ? 3.948 9.336 3.924 1.00 98.50 181 PHE A C 1
ATOM 1433 O O . PHE A 1 181 ? 2.838 9.288 3.396 1.00 98.50 181 PHE A O 1
ATOM 1440 N N . LEU A 1 182 ? 4.162 9.983 5.074 1.00 98.50 182 LEU A N 1
ATOM 1441 C CA . LEU A 1 182 ? 3.103 10.653 5.836 1.00 98.50 182 LEU A CA 1
ATOM 1442 C C . LEU A 1 182 ? 2.435 11.793 5.053 1.00 98.50 182 LEU A C 1
ATOM 1444 O O . LEU A 1 182 ? 1.213 11.924 5.091 1.00 98.50 182 LEU A O 1
ATOM 1448 N N . GLU A 1 183 ? 3.203 12.582 4.299 1.00 98.31 183 GLU A N 1
ATOM 1449 C CA . GLU A 1 183 ? 2.672 13.643 3.436 1.00 98.31 183 GLU A CA 1
ATOM 1450 C C . GLU A 1 183 ? 1.774 13.080 2.322 1.00 98.31 183 GLU A C 1
ATOM 1452 O O . GLU A 1 183 ? 0.700 13.626 2.058 1.00 98.31 183 GLU A O 1
ATOM 1457 N N . ALA A 1 184 ? 2.174 11.973 1.685 1.00 98.56 184 ALA A N 1
ATOM 1458 C CA . ALA A 1 184 ? 1.359 11.300 0.674 1.00 98.56 184 ALA A CA 1
ATOM 1459 C C . ALA A 1 184 ? 0.093 10.676 1.280 1.00 98.56 184 ALA A C 1
ATOM 1461 O O . ALA A 1 184 ? -0.992 10.812 0.711 1.00 98.56 184 ALA A O 1
ATOM 1462 N N . VAL A 1 185 ? 0.220 10.043 2.451 1.00 98.75 185 VAL A N 1
ATOM 1463 C CA . VAL A 1 185 ? -0.905 9.502 3.224 1.00 98.75 185 VAL A CA 1
ATOM 1464 C C . VAL A 1 185 ? -1.907 10.603 3.541 1.00 98.75 185 VAL A C 1
ATOM 1466 O O . VAL A 1 185 ? -3.088 10.430 3.264 1.00 98.75 185 VAL A O 1
ATOM 1469 N N . GLU A 1 186 ? -1.466 11.748 4.064 1.00 98.38 186 GLU A N 1
ATOM 1470 C CA . GLU A 1 186 ? -2.368 12.845 4.420 1.00 98.38 186 GLU A CA 1
ATOM 1471 C C . GLU A 1 186 ? -3.142 13.376 3.201 1.00 98.38 186 GLU A C 1
ATOM 1473 O O . GLU A 1 186 ? -4.347 13.629 3.283 1.00 98.38 186 GLU A O 1
ATOM 1478 N N . GLN A 1 187 ? -2.464 13.516 2.059 1.00 98.31 187 GLN A N 1
ATOM 1479 C CA . GLN A 1 187 ? -3.062 14.032 0.826 1.00 98.31 187 GLN A CA 1
ATOM 1480 C C . GLN A 1 187 ? -4.066 13.054 0.200 1.00 98.31 187 GLN A C 1
ATOM 1482 O O . GLN A 1 187 ? -5.079 13.488 -0.353 1.00 98.31 187 GLN A O 1
ATOM 1487 N N . LEU A 1 188 ? -3.822 11.745 0.315 1.00 98.56 188 LEU A N 1
ATOM 1488 C CA . LEU A 1 188 ? -4.657 10.701 -0.287 1.00 98.56 188 LEU A CA 1
ATOM 1489 C C . LEU A 1 188 ? -5.616 10.017 0.699 1.00 98.56 188 LEU A C 1
ATOM 1491 O O . LEU A 1 188 ? -6.447 9.220 0.265 1.00 98.56 188 LEU A O 1
ATOM 1495 N N . PHE A 1 189 ? -5.574 10.359 1.992 1.00 98.62 189 PHE A N 1
ATOM 1496 C CA . PHE A 1 189 ? -6.342 9.708 3.063 1.00 98.62 189 PHE A CA 1
ATOM 1497 C C . PHE A 1 189 ? -7.829 9.543 2.724 1.00 98.62 189 PHE A C 1
ATOM 1499 O O . PHE A 1 189 ? -8.381 8.449 2.792 1.00 98.62 189 PHE A O 1
ATOM 1506 N N . TRP A 1 190 ? -8.472 10.620 2.265 1.00 97.88 190 TRP A N 1
ATOM 1507 C CA . TRP A 1 190 ? -9.913 10.645 1.972 1.00 97.88 190 TRP A CA 1
ATOM 1508 C C . TRP A 1 190 ? -10.309 9.832 0.731 1.00 97.88 190 TRP A C 1
ATOM 1510 O O . TRP A 1 190 ? -11.492 9.604 0.486 1.00 97.88 190 TRP A O 1
ATOM 1520 N N . ARG A 1 191 ? -9.325 9.376 -0.049 1.00 97.69 191 ARG A N 1
ATOM 1521 C CA . ARG A 1 191 ? -9.489 8.440 -1.168 1.00 97.69 191 ARG A CA 1
ATOM 1522 C C . ARG A 1 191 ? -9.002 7.031 -0.826 1.00 97.69 191 ARG A C 1
ATOM 1524 O O . ARG A 1 191 ? -9.103 6.153 -1.675 1.00 97.69 191 ARG A O 1
ATOM 1531 N N . GLY A 1 192 ? -8.511 6.789 0.393 1.00 97.50 192 GLY A N 1
ATOM 1532 C CA . GLY A 1 192 ? -7.950 5.503 0.820 1.00 97.50 192 GLY A CA 1
ATOM 1533 C C . GLY A 1 192 ? -8.914 4.326 0.662 1.00 97.50 192 GLY A C 1
ATOM 1534 O O . GLY A 1 192 ? -8.488 3.237 0.293 1.00 97.50 192 GLY A O 1
ATOM 1535 N N . TRP A 1 193 ? -10.221 4.555 0.821 1.00 96.00 193 TRP A N 1
ATOM 1536 C CA . TRP A 1 193 ? -11.265 3.544 0.599 1.00 96.00 193 TRP A CA 1
ATOM 1537 C C . TRP A 1 193 ? -11.259 2.949 -0.823 1.00 96.00 193 TRP A C 1
ATOM 1539 O O . TRP A 1 193 ? -11.683 1.813 -1.016 1.00 96.00 193 TRP A O 1
ATOM 1549 N N . GLN A 1 194 ? -10.736 3.674 -1.822 1.00 96.12 194 GLN A N 1
ATOM 1550 C CA . GLN A 1 194 ? -10.629 3.197 -3.210 1.00 96.12 194 GLN A CA 1
ATOM 1551 C C . GLN A 1 194 ? -9.650 2.027 -3.358 1.00 96.12 194 GLN A C 1
ATOM 1553 O O . GLN A 1 194 ? -9.754 1.259 -4.316 1.00 96.12 194 GLN A O 1
ATOM 1558 N N . LEU A 1 195 ? -8.722 1.882 -2.408 1.00 97.00 195 LEU A N 1
ATOM 1559 C CA . LEU A 1 195 ? -7.723 0.817 -2.400 1.00 97.00 195 LEU A CA 1
ATOM 1560 C C . LEU A 1 195 ? -8.296 -0.537 -1.976 1.00 97.00 195 LEU A C 1
ATOM 1562 O O . LEU A 1 195 ? -7.610 -1.544 -2.121 1.00 97.00 195 LEU A O 1
ATOM 1566 N N . GLY A 1 196 ? -9.532 -0.578 -1.474 1.00 95.06 196 GLY A N 1
ATOM 1567 C CA . GLY A 1 196 ? -10.102 -1.770 -0.856 1.00 95.06 196 GLY A CA 1
ATOM 1568 C C . GLY A 1 196 ? -9.647 -1.948 0.593 1.00 95.06 196 GLY A C 1
ATOM 1569 O O . GLY A 1 196 ? -9.100 -1.034 1.217 1.00 95.06 196 GLY A O 1
ATOM 1570 N N . SER A 1 197 ? -9.915 -3.127 1.137 1.00 93.75 197 SER A N 1
ATOM 1571 C CA . SER A 1 197 ? -9.731 -3.476 2.546 1.00 93.75 197 SER A CA 1
ATOM 1572 C C . SER A 1 197 ? -9.409 -4.961 2.687 1.00 93.75 197 SER A C 1
ATOM 1574 O O . SER A 1 197 ? -9.459 -5.705 1.710 1.00 93.75 197 SER A O 1
ATOM 1576 N N . ASN A 1 198 ? -9.108 -5.402 3.909 1.00 88.25 198 ASN A N 1
ATOM 1577 C CA . ASN A 1 198 ? -8.992 -6.828 4.207 1.00 88.25 198 ASN A CA 1
ATOM 1578 C C . ASN A 1 198 ? -10.310 -7.569 3.903 1.00 88.25 198 ASN A C 1
ATOM 1580 O O . ASN A 1 198 ? -11.373 -6.959 4.041 1.00 88.25 198 ASN A O 1
ATOM 1584 N N . PRO A 1 199 ? -10.267 -8.879 3.582 1.00 87.06 199 PRO A N 1
ATOM 1585 C CA . PRO A 1 199 ? -11.458 -9.658 3.223 1.00 87.06 199 PRO A CA 1
ATOM 1586 C C . PRO A 1 199 ? -12.556 -9.700 4.295 1.00 87.06 199 PRO A C 1
ATOM 1588 O O . PRO A 1 199 ? -13.717 -9.933 3.976 1.00 87.06 199 PRO A O 1
ATOM 1591 N N . GLU A 1 200 ? -12.189 -9.491 5.560 1.00 87.81 200 GLU A N 1
ATOM 1592 C CA . GLU A 1 200 ? -13.120 -9.469 6.695 1.00 87.81 200 GLU A CA 1
ATOM 1593 C C . GLU A 1 200 ? -13.971 -8.193 6.749 1.00 87.81 200 GLU A C 1
ATOM 1595 O O . GLU A 1 200 ? -15.000 -8.178 7.416 1.00 87.81 200 GLU A O 1
ATOM 1600 N N . ILE A 1 201 ? -13.544 -7.129 6.060 1.00 89.75 201 ILE A N 1
ATOM 1601 C CA . ILE A 1 201 ? -14.273 -5.865 5.958 1.00 89.75 201 ILE A CA 1
ATOM 1602 C C . ILE A 1 201 ? -15.201 -5.947 4.753 1.00 89.75 201 ILE A C 1
ATOM 1604 O O . ILE A 1 201 ? -14.735 -6.034 3.615 1.00 89.75 201 ILE A O 1
ATOM 1608 N N . GLN A 1 202 ? -16.511 -5.859 4.986 1.00 86.81 202 GLN A N 1
ATOM 1609 C CA . GLN A 1 202 ? -17.486 -5.949 3.900 1.00 86.81 202 GLN A CA 1
ATOM 1610 C C . GLN A 1 202 ? -17.380 -4.767 2.926 1.00 86.81 202 GLN A C 1
ATOM 1612 O O . GLN A 1 202 ? -17.453 -4.946 1.709 1.00 86.81 202 GLN A O 1
ATOM 1617 N N . THR A 1 203 ? -17.249 -3.550 3.459 1.00 89.12 203 THR A N 1
ATOM 1618 C CA . THR A 1 203 ? -17.139 -2.318 2.668 1.00 89.12 203 THR A CA 1
ATOM 1619 C C . THR A 1 203 ? -16.015 -1.450 3.210 1.00 89.12 203 THR A C 1
ATOM 1621 O O . THR A 1 203 ? -16.021 -1.083 4.381 1.00 89.12 203 THR A O 1
ATOM 1624 N N . ALA A 1 204 ? -15.063 -1.086 2.349 1.00 94.06 204 ALA A N 1
ATOM 1625 C CA . ALA A 1 204 ? -13.980 -0.188 2.731 1.00 94.06 204 ALA A CA 1
ATOM 1626 C C . ALA A 1 204 ? -14.530 1.184 3.160 1.00 94.06 204 ALA A C 1
ATOM 1628 O O . ALA A 1 204 ? -15.323 1.802 2.445 1.00 94.06 204 ALA A O 1
ATOM 1629 N N . THR A 1 205 ? -14.078 1.673 4.313 1.00 94.00 205 THR A N 1
ATOM 1630 C CA . THR A 1 205 ? -14.466 2.979 4.871 1.00 94.00 205 THR A CA 1
ATOM 1631 C C . THR A 1 205 ? -13.272 3.930 4.900 1.00 94.00 205 THR A C 1
ATOM 1633 O O . THR A 1 205 ? -12.173 3.589 4.456 1.00 94.00 205 THR A O 1
ATOM 1636 N N . THR A 1 206 ? -13.453 5.142 5.426 1.00 94.38 206 THR A N 1
ATOM 1637 C CA . THR A 1 206 ? -12.354 6.101 5.635 1.00 94.38 206 THR A CA 1
ATOM 1638 C C . THR A 1 206 ? -11.293 5.567 6.599 1.00 94.38 206 THR A C 1
ATOM 1640 O O . THR A 1 206 ? -10.118 5.896 6.440 1.00 94.38 206 THR A O 1
ATOM 1643 N N . VAL A 1 207 ? -11.677 4.710 7.551 1.00 96.19 207 VAL A N 1
ATOM 1644 C CA . VAL A 1 207 ? -10.771 4.152 8.569 1.00 96.19 207 VAL A CA 1
ATOM 1645 C C . VAL A 1 207 ? -10.448 2.672 8.388 1.00 96.19 207 VAL A C 1
ATOM 1647 O O . VAL A 1 207 ? -9.422 2.222 8.895 1.00 96.19 207 VAL A O 1
ATOM 1650 N N . HIS A 1 208 ? -11.259 1.926 7.634 1.00 95.88 208 HIS A N 1
ATOM 1651 C CA . HIS A 1 208 ? -11.008 0.528 7.287 1.00 95.88 208 HIS A CA 1
ATOM 1652 C C . HIS A 1 208 ? -10.680 0.392 5.802 1.00 95.88 208 HIS A C 1
ATOM 1654 O O . HIS A 1 208 ? -11.562 0.178 4.972 1.00 95.88 208 HIS A O 1
ATOM 1660 N N . ASN A 1 209 ? -9.402 0.534 5.463 1.00 97.56 209 ASN A N 1
ATOM 1661 C CA . ASN A 1 209 ? -8.891 0.354 4.110 1.00 97.56 209 ASN A CA 1
ATOM 1662 C C . ASN A 1 209 ? -7.387 0.052 4.140 1.00 97.56 209 ASN A C 1
ATOM 1664 O O . ASN A 1 209 ? -6.724 0.217 5.163 1.00 97.56 209 ASN A O 1
ATOM 1668 N N . HIS A 1 210 ? -6.826 -0.348 3.000 1.00 97.62 210 HIS A N 1
ATOM 1669 C CA . HIS A 1 210 ? -5.404 -0.696 2.911 1.00 97.62 210 HIS A CA 1
ATOM 1670 C C . HIS A 1 210 ? -4.446 0.461 3.226 1.00 97.62 210 HIS A C 1
ATOM 1672 O O . HIS A 1 210 ? -3.338 0.218 3.700 1.00 97.62 210 HIS A O 1
ATOM 1678 N N . LEU A 1 211 ? -4.844 1.723 3.026 1.00 98.62 211 LEU A N 1
ATOM 1679 C CA . LEU A 1 211 ? -4.004 2.867 3.400 1.00 98.62 211 LEU A CA 1
ATOM 1680 C C . LEU A 1 211 ? -3.863 2.960 4.921 1.00 98.62 211 LEU A C 1
ATOM 1682 O O . LEU A 1 211 ? -2.743 3.041 5.425 1.00 98.62 211 LEU A O 1
ATOM 1686 N N . THR A 1 212 ? -4.970 2.903 5.661 1.00 98.25 212 THR A N 1
ATOM 1687 C CA . THR A 1 212 ? -4.936 2.989 7.128 1.00 98.25 212 THR A CA 1
ATOM 1688 C C . THR A 1 212 ? -4.298 1.750 7.742 1.00 98.25 212 THR A C 1
ATOM 1690 O O . THR A 1 212 ? -3.468 1.882 8.642 1.00 98.25 212 THR A O 1
ATOM 1693 N N . SER A 1 213 ? -4.577 0.560 7.200 1.00 97.12 213 SER A N 1
ATOM 1694 C CA . SER A 1 213 ? -3.897 -0.679 7.586 1.00 97.12 213 SER A CA 1
ATOM 1695 C C . SER A 1 213 ? -2.384 -0.599 7.373 1.00 97.12 213 SER A C 1
ATOM 1697 O O . SER A 1 213 ? -1.630 -1.000 8.255 1.00 97.12 213 SER A O 1
ATOM 1699 N N . GLY A 1 214 ? -1.920 -0.037 6.250 1.00 97.31 214 GLY A N 1
ATOM 1700 C CA . GLY A 1 214 ? -0.491 0.130 5.978 1.00 97.31 214 GLY A CA 1
ATOM 1701 C C . GLY A 1 214 ? 0.196 1.091 6.950 1.00 97.31 214 GLY A C 1
ATOM 1702 O O . GLY A 1 214 ? 1.271 0.781 7.459 1.00 97.31 214 GLY A O 1
ATOM 1703 N N . VAL A 1 215 ? -0.441 2.221 7.274 1.00 98.19 215 VAL A N 1
ATOM 1704 C CA . VAL A 1 215 ? 0.075 3.171 8.277 1.00 98.19 215 VAL A CA 1
ATOM 1705 C C . VAL A 1 215 ? 0.151 2.516 9.657 1.00 98.19 215 VAL A C 1
ATOM 1707 O O . VAL A 1 215 ? 1.190 2.588 10.316 1.00 98.19 215 VAL A O 1
ATOM 1710 N N . MET A 1 216 ? -0.928 1.852 10.086 1.00 97.88 216 MET A N 1
ATOM 1711 C CA . MET A 1 216 ? -0.981 1.188 11.390 1.00 97.88 216 MET A CA 1
ATOM 1712 C C . MET A 1 216 ? 0.035 0.050 11.493 1.00 97.88 216 MET A C 1
ATOM 1714 O O . MET A 1 216 ? 0.688 -0.059 12.524 1.00 97.88 216 MET A O 1
ATOM 1718 N N . LYS A 1 217 ? 0.229 -0.742 10.430 1.00 96.69 217 LYS A N 1
ATOM 1719 C CA . LYS A 1 217 ? 1.256 -1.790 10.389 1.00 96.69 217 LYS A CA 1
ATOM 1720 C C . LYS A 1 217 ? 2.661 -1.196 10.518 1.00 96.69 217 LYS A C 1
ATOM 1722 O O . LYS A 1 217 ? 3.406 -1.573 11.415 1.00 96.69 217 LYS A O 1
ATOM 1727 N N . TYR A 1 218 ? 3.007 -0.216 9.680 1.00 96.75 218 TYR A N 1
ATOM 1728 C CA . TYR A 1 218 ? 4.356 0.361 9.647 1.00 96.75 218 TYR A CA 1
ATOM 1729 C C . TYR A 1 218 ? 4.802 0.946 10.999 1.00 96.75 218 TYR A C 1
ATOM 1731 O O . TYR A 1 218 ? 5.905 0.673 11.486 1.00 96.75 218 TYR A O 1
ATOM 1739 N N . PHE A 1 219 ? 3.935 1.733 11.640 1.00 97.56 219 PHE A N 1
ATOM 1740 C CA . PHE A 1 219 ? 4.241 2.312 12.949 1.00 97.56 219 PHE A CA 1
ATOM 1741 C C . PHE A 1 219 ? 4.021 1.329 14.101 1.00 97.56 219 PHE A C 1
ATOM 1743 O O . PHE A 1 219 ? 4.751 1.389 15.093 1.00 97.56 219 PHE A O 1
ATOM 1750 N N . GLY A 1 220 ? 3.054 0.420 13.974 1.00 96.00 220 GLY A N 1
ATOM 1751 C CA . GLY A 1 220 ? 2.701 -0.544 15.008 1.00 96.00 220 GLY A CA 1
ATOM 1752 C C . GLY A 1 220 ? 3.744 -1.633 15.206 1.00 96.00 220 GLY A C 1
ATOM 1753 O O . GLY A 1 220 ? 4.150 -1.864 16.344 1.00 96.00 220 GLY A O 1
ATOM 1754 N N . ASP A 1 221 ? 4.265 -2.209 14.120 1.00 93.69 221 ASP A N 1
ATOM 1755 C CA . ASP A 1 221 ? 5.279 -3.274 14.168 1.00 93.69 221 ASP A CA 1
ATOM 1756 C C . ASP A 1 221 ? 6.586 -2.800 14.828 1.00 93.69 221 ASP A C 1
ATOM 1758 O O . ASP A 1 221 ? 7.326 -3.588 15.417 1.00 93.69 221 ASP A O 1
ATOM 1762 N N . SER A 1 222 ? 6.859 -1.491 14.774 1.00 91.94 222 SER A N 1
ATOM 1763 C CA . SER A 1 222 ? 8.015 -0.863 15.424 1.00 91.94 222 SER A CA 1
ATOM 1764 C C . SER A 1 222 ? 7.689 -0.166 16.753 1.00 91.94 222 SER A C 1
ATOM 1766 O O . SER A 1 222 ? 8.580 0.434 17.355 1.00 91.94 222 SER A O 1
ATOM 1768 N N . PHE A 1 223 ? 6.437 -0.229 17.229 1.00 94.44 223 PHE A N 1
ATOM 1769 C CA . PHE A 1 223 ? 5.932 0.482 18.415 1.00 94.44 223 PHE A CA 1
ATOM 1770 C C . PHE A 1 223 ? 6.159 2.010 18.385 1.00 94.44 223 PHE A C 1
ATOM 1772 O O . PHE A 1 223 ? 6.186 2.677 19.424 1.00 94.44 223 PHE A O 1
ATOM 1779 N N . ARG A 1 224 ? 6.295 2.606 17.193 1.00 95.69 224 ARG A N 1
ATOM 1780 C CA . ARG A 1 224 ? 6.540 4.043 16.986 1.00 95.69 224 ARG A CA 1
ATOM 1781 C C . ARG A 1 224 ? 5.260 4.780 16.604 1.00 95.69 224 ARG A C 1
ATOM 1783 O O . ARG A 1 224 ? 5.182 5.407 15.558 1.00 95.69 224 ARG A O 1
ATOM 1790 N N . TYR A 1 225 ? 4.260 4.764 17.478 1.00 97.56 225 TYR A N 1
ATOM 1791 C CA . TYR A 1 225 ? 2.951 5.373 17.199 1.00 97.56 225 TYR A CA 1
ATOM 1792 C C . TYR A 1 225 ? 2.935 6.912 17.143 1.00 97.56 225 TYR A C 1
ATOM 1794 O O . TYR A 1 225 ? 1.937 7.482 16.718 1.00 97.56 225 TYR A O 1
ATOM 1802 N N . GLY A 1 226 ? 4.011 7.597 17.550 1.00 98.06 226 GLY A N 1
ATOM 1803 C CA . GLY A 1 226 ? 4.072 9.067 17.611 1.00 98.06 226 GLY A CA 1
ATOM 1804 C C . GLY A 1 226 ? 3.649 9.769 16.310 1.00 98.06 226 GLY A C 1
ATOM 1805 O O . GLY A 1 226 ? 2.689 10.538 16.342 1.00 98.06 226 GLY A O 1
ATOM 1806 N N . PRO A 1 227 ? 4.274 9.468 15.156 1.00 98.06 227 PRO A N 1
ATOM 1807 C CA . PRO A 1 227 ? 3.893 10.091 13.889 1.00 98.06 227 PRO A CA 1
ATOM 1808 C C . PRO A 1 227 ? 2.460 9.757 13.440 1.00 98.06 227 PRO A C 1
ATOM 1810 O O . PRO A 1 227 ? 1.768 10.612 12.889 1.00 98.06 227 PRO A O 1
ATOM 1813 N N . ALA A 1 228 ? 1.973 8.540 13.718 1.00 98.19 228 ALA A N 1
ATOM 1814 C CA . ALA A 1 228 ? 0.587 8.159 13.439 1.00 98.19 228 ALA A CA 1
ATOM 1815 C C . ALA A 1 228 ? -0.413 8.961 14.293 1.00 98.19 228 ALA A C 1
ATOM 1817 O O . ALA A 1 228 ? -1.439 9.409 13.784 1.00 98.19 228 ALA A O 1
ATOM 1818 N N . ILE A 1 229 ? -0.099 9.197 15.572 1.00 98.69 229 ILE A N 1
ATOM 1819 C CA . ILE A 1 229 ? -0.905 10.036 16.469 1.00 98.69 229 ILE A CA 1
ATOM 1820 C C . ILE A 1 229 ? -1.018 11.452 15.906 1.00 98.69 229 ILE A C 1
ATOM 1822 O O . ILE A 1 229 ? -2.132 11.948 15.758 1.00 98.69 229 ILE A O 1
ATOM 1826 N N . GLU A 1 230 ? 0.098 12.084 15.537 1.00 98.38 230 GLU A N 1
ATOM 1827 C CA . GLU A 1 230 ? 0.094 13.447 14.984 1.00 98.38 230 GLU A CA 1
ATOM 1828 C C . GLU A 1 230 ? -0.750 13.548 13.703 1.00 98.38 230 GLU A C 1
ATOM 1830 O O . GLU A 1 230 ? -1.573 14.460 13.551 1.00 98.38 230 GLU A O 1
ATOM 1835 N N . LEU A 1 231 ? -0.602 12.569 12.805 1.00 98.56 231 LEU A N 1
ATOM 1836 C CA . LEU A 1 231 ? -1.393 12.460 11.581 1.00 98.56 231 LEU A CA 1
ATOM 1837 C C . LEU A 1 231 ? -2.896 12.345 11.888 1.00 98.56 231 LEU A C 1
ATOM 1839 O O . LEU A 1 231 ? -3.707 13.115 11.361 1.00 98.56 231 LEU A O 1
ATOM 1843 N N . TYR A 1 232 ? -3.293 11.401 12.744 1.00 98.62 232 TYR A N 1
ATOM 1844 C CA . TYR A 1 232 ? -4.706 11.147 13.021 1.00 98.62 232 TYR A CA 1
ATOM 1845 C C . TYR A 1 232 ? -5.349 12.229 13.890 1.00 98.62 232 TYR A C 1
ATOM 1847 O O . TYR A 1 232 ? -6.522 12.534 13.687 1.00 98.62 232 TYR A O 1
ATOM 1855 N N . GLU A 1 233 ? -4.607 12.900 14.777 1.00 98.38 233 GLU A N 1
ATOM 1856 C CA . GLU A 1 233 ? -5.088 14.096 15.482 1.00 98.38 233 GLU A CA 1
ATOM 1857 C C . GLU A 1 233 ? -5.467 15.214 14.505 1.00 98.38 233 GLU A C 1
ATOM 1859 O O . GLU A 1 233 ? -6.479 15.901 14.691 1.00 98.38 233 GLU A O 1
ATOM 1864 N N . LYS A 1 234 ? -4.676 15.397 13.442 1.00 98.12 234 LYS A N 1
ATOM 1865 C CA . LYS A 1 234 ? -4.968 16.373 12.390 1.00 98.12 234 LYS A CA 1
ATOM 1866 C C . LYS A 1 234 ? -6.206 15.976 11.587 1.00 98.12 234 LYS A C 1
ATOM 1868 O O . LYS A 1 234 ? -7.086 16.815 11.385 1.00 98.12 234 LYS A O 1
ATOM 1873 N N . LEU A 1 235 ? -6.289 14.719 11.152 1.00 98.12 235 LEU A N 1
ATOM 1874 C CA . LEU A 1 235 ? -7.375 14.214 10.304 1.00 98.12 235 LEU A CA 1
ATOM 1875 C C . LEU A 1 235 ? -8.719 14.109 11.046 1.00 98.12 235 LEU A C 1
ATOM 1877 O O . LEU A 1 235 ? -9.751 14.482 10.484 1.00 98.12 235 LEU A O 1
ATOM 1881 N N . ARG A 1 236 ? -8.709 13.731 12.332 1.00 97.81 236 ARG A N 1
ATOM 1882 C CA . ARG A 1 236 ? -9.891 13.652 13.215 1.00 97.81 236 ARG A CA 1
ATOM 1883 C C . ARG A 1 236 ? -10.675 14.960 13.314 1.00 97.81 236 ARG A C 1
ATOM 1885 O O . ARG A 1 236 ? -11.879 14.958 13.561 1.00 97.81 236 ARG A O 1
ATOM 1892 N N . LYS A 1 237 ? -10.024 16.104 13.080 1.00 96.75 237 LYS A N 1
ATOM 1893 C CA . LYS A 1 237 ? -10.705 17.411 13.043 1.00 96.75 237 LYS A CA 1
ATOM 1894 C C . LYS A 1 237 ? -11.790 17.475 11.963 1.00 96.75 237 LYS A C 1
ATOM 1896 O O . LYS A 1 237 ? -12.732 18.247 12.123 1.00 96.75 237 LYS A O 1
ATOM 1901 N N . LYS A 1 238 ? -11.652 16.699 10.882 1.00 96.75 238 LYS A N 1
ATOM 1902 C CA . LYS A 1 238 ? -12.614 16.639 9.772 1.00 96.75 238 LYS A CA 1
ATOM 1903 C C . LYS A 1 238 ? -13.673 15.557 9.972 1.00 96.75 238 LYS A C 1
ATOM 1905 O O . LYS A 1 238 ? -14.835 15.813 9.681 1.00 96.75 238 LYS A O 1
ATOM 1910 N N . ASP A 1 239 ? -13.277 14.397 10.485 1.00 96.56 239 ASP A N 1
ATOM 1911 C CA . ASP A 1 239 ? -14.152 13.238 10.657 1.00 96.56 239 ASP A CA 1
ATOM 1912 C C . ASP A 1 239 ? -13.870 12.555 12.010 1.00 96.56 239 ASP A C 1
ATOM 1914 O O . ASP A 1 239 ? -12.752 12.069 12.216 1.00 96.56 239 ASP A O 1
ATOM 1918 N N . PRO A 1 240 ? -14.843 12.519 12.946 1.00 97.56 240 PRO A N 1
ATOM 1919 C CA . PRO A 1 240 ? -14.685 11.834 14.226 1.00 97.56 240 PRO A CA 1
ATOM 1920 C C . PRO A 1 240 ? -14.377 10.339 14.097 1.00 97.56 240 PRO A C 1
ATOM 1922 O O . PRO A 1 240 ? -13.834 9.772 15.040 1.00 97.56 240 PRO A O 1
ATOM 1925 N N . GLU A 1 241 ? -14.682 9.692 12.965 1.00 97.00 241 GLU A N 1
ATOM 1926 C CA . GLU A 1 241 ? -14.424 8.256 12.785 1.00 97.00 241 GLU A CA 1
ATOM 1927 C C . GLU A 1 241 ? -12.937 7.922 12.876 1.00 97.00 241 GLU A C 1
ATOM 1929 O O . GLU A 1 241 ? -12.549 6.899 13.441 1.00 97.00 241 GLU A O 1
ATOM 1934 N N . VAL A 1 242 ? -12.087 8.847 12.415 1.00 98.50 242 VAL A N 1
ATOM 1935 C CA . VAL A 1 242 ? -10.620 8.763 12.516 1.00 98.50 242 VAL A CA 1
ATOM 1936 C C . VAL A 1 242 ? -10.156 8.641 13.974 1.00 98.50 242 VAL A C 1
ATOM 1938 O O . VAL A 1 242 ? -9.061 8.144 14.244 1.00 98.50 242 VAL A O 1
ATOM 1941 N N . GLY A 1 243 ? -11.010 9.018 14.929 1.00 98.50 243 GLY A N 1
ATOM 1942 C CA . GLY A 1 243 ? -10.847 8.736 16.349 1.00 98.50 243 GLY A CA 1
ATOM 1943 C C . GLY A 1 243 ? -10.542 7.274 16.667 1.00 98.50 243 GLY A C 1
ATOM 1944 O O . GLY A 1 243 ? -9.794 7.019 17.606 1.00 98.50 243 GLY A O 1
ATOM 1945 N N . ALA A 1 244 ? -11.033 6.320 15.868 1.00 98.50 244 ALA A N 1
ATOM 1946 C CA . ALA A 1 244 ? -10.734 4.901 16.039 1.00 98.50 244 ALA A CA 1
ATOM 1947 C C . ALA A 1 244 ? -9.232 4.621 15.848 1.00 98.50 244 ALA A C 1
ATOM 1949 O O . ALA A 1 244 ? -8.592 4.040 16.726 1.00 98.50 244 ALA A O 1
ATOM 1950 N N . LEU A 1 245 ? -8.646 5.122 14.756 1.00 98.62 245 LEU A N 1
ATOM 1951 C CA . LEU A 1 245 ? -7.216 4.976 14.451 1.00 98.62 245 LEU A CA 1
ATOM 1952 C C . LEU A 1 245 ? -6.341 5.730 15.460 1.00 98.62 245 LEU A C 1
ATOM 1954 O O . LEU A 1 245 ? -5.305 5.228 15.906 1.00 98.62 245 LEU A O 1
ATOM 1958 N N . LEU A 1 246 ? -6.778 6.925 15.868 1.00 98.75 246 LEU A N 1
ATOM 1959 C CA . LEU A 1 246 ? -6.088 7.714 16.886 1.00 98.75 246 LEU A CA 1
ATOM 1960 C C . LEU A 1 246 ? -6.089 7.004 18.249 1.00 98.75 246 LEU A C 1
ATOM 1962 O O . LEU A 1 246 ? -5.053 6.927 18.908 1.00 98.75 246 LEU A O 1
ATOM 1966 N N . ALA A 1 247 ? -7.235 6.467 18.672 1.00 98.69 247 ALA A N 1
ATOM 1967 C CA . ALA A 1 247 ? -7.359 5.741 19.929 1.00 98.69 247 ALA A CA 1
ATOM 1968 C C . ALA A 1 247 ? -6.511 4.462 19.928 1.00 98.69 247 ALA A C 1
ATOM 1970 O O . ALA A 1 247 ? -5.785 4.233 20.894 1.00 98.69 247 ALA A O 1
ATOM 1971 N N . GLN A 1 248 ? -6.521 3.686 18.838 1.00 98.44 248 GLN A N 1
ATOM 1972 C CA . GLN A 1 248 ? -5.623 2.535 18.668 1.00 98.44 248 GLN A CA 1
ATOM 1973 C C . GLN A 1 248 ? -4.151 2.942 18.789 1.00 98.44 248 GLN A C 1
ATOM 1975 O O . GLN A 1 248 ? -3.386 2.286 19.493 1.00 98.44 248 GLN A O 1
ATOM 1980 N N . SER A 1 249 ? -3.763 4.058 18.167 1.00 98.44 249 SER A N 1
ATOM 1981 C CA . SER A 1 249 ? -2.386 4.558 18.231 1.00 98.44 249 SER A CA 1
ATOM 1982 C C . SER A 1 249 ? -1.990 4.979 19.654 1.00 98.44 249 SER A C 1
ATOM 1984 O O . SER A 1 249 ? -0.891 4.669 20.112 1.00 98.44 249 SER A O 1
ATOM 1986 N N . PHE A 1 250 ? -2.894 5.625 20.401 1.00 98.62 250 PHE A N 1
ATOM 1987 C CA . PHE A 1 250 ? -2.664 5.942 21.813 1.00 98.62 250 PHE A CA 1
ATOM 1988 C C . PHE A 1 250 ? -2.555 4.695 22.691 1.00 98.62 250 PHE A C 1
ATOM 1990 O O . PHE A 1 250 ? -1.684 4.658 23.559 1.00 98.62 250 PHE A O 1
ATOM 1997 N N . ILE A 1 251 ? -3.402 3.682 22.474 1.00 98.00 251 ILE A N 1
ATOM 1998 C CA . ILE A 1 251 ? -3.319 2.397 23.187 1.00 98.00 251 ILE A CA 1
ATOM 1999 C C . ILE A 1 251 ? -1.960 1.745 22.919 1.00 98.00 251 ILE A C 1
ATOM 2001 O O . ILE A 1 251 ? -1.266 1.389 23.867 1.00 98.00 251 ILE A O 1
ATOM 2005 N N . GLY A 1 252 ? -1.528 1.684 21.656 1.00 96.00 252 GLY A N 1
ATOM 2006 C CA . GLY A 1 252 ? -0.218 1.153 21.276 1.00 96.00 252 GLY A CA 1
ATOM 2007 C C . GLY A 1 252 ? 0.970 1.904 21.893 1.00 96.00 252 GLY A C 1
ATOM 2008 O O . GLY A 1 252 ? 2.030 1.321 22.106 1.00 96.00 252 GLY A O 1
ATOM 2009 N N . GLN A 1 253 ? 0.791 3.182 22.245 1.00 96.00 253 GLN A N 1
ATOM 2010 C CA . GLN A 1 253 ? 1.779 3.990 22.969 1.00 96.00 253 GLN A CA 1
ATOM 2011 C C . GLN A 1 253 ? 1.598 3.973 24.502 1.00 96.00 253 GLN A C 1
ATOM 2013 O O . GLN A 1 253 ? 2.200 4.792 25.199 1.00 96.00 253 GLN A O 1
ATOM 2018 N N . ASN A 1 254 ? 0.759 3.085 25.045 1.00 95.81 254 ASN A N 1
ATOM 2019 C CA . ASN A 1 254 ? 0.401 3.013 26.468 1.00 95.81 254 ASN A CA 1
ATOM 2020 C C . ASN A 1 254 ? -0.200 4.318 27.039 1.00 95.81 254 ASN A C 1
ATOM 2022 O O . ASN A 1 254 ? -0.110 4.596 28.235 1.00 95.81 254 ASN A O 1
ATOM 2026 N N . GLN A 1 255 ? -0.840 5.139 26.201 1.00 97.62 255 GLN A N 1
ATOM 2027 C CA . GLN A 1 255 ? -1.532 6.376 26.588 1.00 97.62 255 GLN A CA 1
ATOM 2028 C C . GLN A 1 255 ? -3.050 6.158 26.689 1.00 97.62 255 GLN A C 1
ATOM 2030 O O . GLN A 1 255 ? -3.856 6.903 26.130 1.00 97.62 255 GLN A O 1
ATOM 2035 N N . GLU A 1 256 ? -3.451 5.135 27.439 1.00 97.25 256 GLU A N 1
ATOM 2036 C CA . GLU A 1 256 ? -4.830 4.629 27.512 1.00 97.25 256 GLU A CA 1
ATOM 2037 C C . GLU A 1 256 ? -5.855 5.691 27.930 1.00 97.25 256 GLU A C 1
ATOM 2039 O O . GLU A 1 256 ? -6.931 5.791 27.346 1.00 97.25 256 GLU A O 1
ATOM 2044 N N . MET A 1 257 ? -5.506 6.559 28.886 1.00 97.88 257 MET A N 1
ATOM 2045 C CA . MET A 1 257 ? -6.390 7.647 29.324 1.00 97.88 257 MET A CA 1
ATOM 2046 C C . MET A 1 257 ? -6.727 8.618 28.186 1.00 97.88 257 MET A C 1
ATOM 2048 O O . MET A 1 257 ? -7.848 9.127 28.117 1.00 97.88 257 MET A O 1
ATOM 2052 N N . LYS A 1 258 ? -5.776 8.871 27.274 1.00 98.38 258 LYS A N 1
ATOM 2053 C CA . LYS A 1 258 ? -6.035 9.692 26.086 1.00 98.38 258 LYS A CA 1
ATOM 2054 C C . LYS A 1 258 ? -6.909 8.941 25.091 1.00 98.38 258 LYS A C 1
ATOM 2056 O O . LYS A 1 258 ? -7.851 9.539 24.580 1.00 98.38 258 LYS A O 1
ATOM 2061 N N . ALA A 1 259 ? -6.654 7.650 24.875 1.00 98.44 259 ALA A N 1
ATOM 2062 C CA . ALA A 1 259 ? -7.477 6.814 24.004 1.00 98.44 259 ALA A CA 1
ATOM 2063 C C . ALA A 1 259 ? -8.946 6.795 24.453 1.00 98.44 259 ALA A C 1
ATOM 2065 O O . ALA A 1 259 ? -9.833 7.109 23.665 1.00 98.44 259 ALA A O 1
ATOM 2066 N N . VAL A 1 260 ? -9.209 6.534 25.738 1.00 98.06 260 VAL A N 1
ATOM 2067 C CA . VAL A 1 260 ? -10.571 6.530 26.300 1.00 98.06 260 VAL A CA 1
ATOM 2068 C C . VAL A 1 260 ? -11.239 7.895 26.154 1.00 98.06 260 VAL A C 1
ATOM 2070 O O . VAL A 1 260 ? -12.423 7.966 25.830 1.00 98.06 260 VAL A O 1
ATOM 2073 N N . LYS A 1 261 ? -10.494 8.990 26.351 1.00 98.44 261 LYS A N 1
ATOM 2074 C CA . LYS A 1 261 ? -11.023 10.343 26.150 1.00 98.44 261 LYS A CA 1
ATOM 2075 C C . LYS A 1 261 ? -11.415 10.590 24.690 1.00 98.44 261 LYS A C 1
ATOM 2077 O O . LYS A 1 261 ? -12.509 11.085 24.446 1.00 98.44 261 LYS A O 1
ATOM 2082 N N . VAL A 1 262 ? -10.557 10.211 23.739 1.00 98.50 262 VAL A N 1
ATOM 2083 C CA . VAL A 1 262 ? -10.844 10.297 22.296 1.00 98.50 262 VAL A CA 1
ATOM 2084 C C . VAL A 1 262 ? -12.108 9.512 21.955 1.00 98.50 262 VAL A C 1
ATOM 2086 O O . VAL A 1 262 ? -13.039 10.089 21.401 1.00 98.50 262 VAL A O 1
ATOM 2089 N N . LEU A 1 263 ? -12.180 8.243 22.371 1.00 98.31 263 LEU A N 1
ATOM 2090 C CA . LEU A 1 263 ? -13.345 7.387 22.140 1.00 98.31 263 LEU A CA 1
ATOM 2091 C C . LEU A 1 263 ? -14.618 7.995 22.730 1.00 98.31 263 LEU A C 1
ATOM 2093 O O . LEU A 1 263 ? -15.641 8.040 22.058 1.00 98.31 263 LEU A O 1
ATOM 2097 N N . ASN A 1 264 ? -14.564 8.508 23.962 1.00 98.19 264 ASN A N 1
ATOM 2098 C CA . ASN A 1 264 ? -15.719 9.137 24.599 1.00 98.19 264 ASN A CA 1
ATOM 2099 C C . ASN A 1 264 ? -16.205 10.375 23.835 1.00 98.19 264 ASN A C 1
ATOM 2101 O O . ASN A 1 264 ? -17.407 10.536 23.624 1.00 98.19 264 ASN A O 1
ATOM 2105 N N . ASP A 1 265 ? -15.277 11.246 23.442 1.00 98.25 265 ASP A N 1
ATOM 2106 C CA . ASP A 1 265 ? -15.588 12.478 22.724 1.00 98.25 265 ASP A CA 1
ATOM 2107 C C . ASP A 1 265 ? -16.168 12.177 21.332 1.00 98.25 265 ASP A C 1
ATOM 2109 O O . ASP A 1 265 ? -17.143 12.811 20.922 1.00 98.25 265 ASP A O 1
ATOM 2113 N N . ASP A 1 266 ? -15.617 11.192 20.619 1.00 98.25 266 ASP A N 1
ATOM 2114 C CA . ASP A 1 266 ? -16.048 10.857 19.260 1.00 98.25 266 ASP A CA 1
ATOM 2115 C C . ASP A 1 266 ? -17.330 10.025 19.235 1.00 98.25 266 ASP A C 1
ATOM 2117 O O . ASP A 1 266 ? -18.212 10.316 18.429 1.00 98.25 266 ASP A O 1
ATOM 2121 N N . LEU A 1 267 ? -17.522 9.082 20.164 1.00 97.38 267 LEU A N 1
ATOM 2122 C CA . LEU A 1 267 ? -18.773 8.320 20.284 1.00 97.38 267 LEU A CA 1
ATOM 2123 C C . LEU A 1 267 ? -19.956 9.196 20.708 1.00 97.38 267 LEU A C 1
ATOM 2125 O O . LEU A 1 267 ? -21.089 8.912 20.337 1.00 97.38 267 LEU A O 1
ATOM 2129 N N . LYS A 1 268 ? -19.732 10.306 21.422 1.00 97.44 268 LYS A N 1
ATOM 2130 C CA . LYS A 1 268 ? -20.795 11.304 21.653 1.00 97.44 268 LYS A CA 1
ATOM 2131 C C . LYS A 1 268 ? -21.266 11.967 20.358 1.00 97.44 268 LYS A C 1
ATOM 2133 O O . LYS A 1 268 ? -22.414 12.395 20.280 1.00 97.44 268 LYS A O 1
ATOM 2138 N N . ARG A 1 269 ? -20.382 12.086 19.364 1.00 97.25 269 ARG A N 1
ATOM 2139 C CA . ARG A 1 269 ? -20.673 12.706 18.062 1.00 97.25 269 ARG A CA 1
ATOM 2140 C C . ARG A 1 269 ? -21.171 11.685 17.045 1.00 97.25 269 ARG A C 1
ATOM 2142 O O . ARG A 1 269 ? -22.017 12.024 16.226 1.00 97.25 269 ARG A O 1
ATOM 2149 N N . MET A 1 270 ? -20.671 10.456 17.118 1.00 96.62 270 MET A N 1
ATOM 2150 C CA . MET A 1 270 ? -21.036 9.348 16.241 1.00 96.62 270 MET A CA 1
ATOM 2151 C C . MET A 1 270 ? -21.294 8.063 17.043 1.00 96.62 270 MET A C 1
ATOM 2153 O O . MET A 1 270 ? -20.478 7.139 17.023 1.00 96.62 270 MET A O 1
ATOM 2157 N N . PRO A 1 271 ? -22.443 7.966 17.734 1.00 95.25 271 PRO A N 1
ATOM 2158 C CA . PRO A 1 271 ? -22.710 6.848 18.639 1.00 95.25 271 PRO A CA 1
ATOM 2159 C C . PRO A 1 271 ? -22.741 5.480 17.957 1.00 95.25 271 PRO A C 1
ATOM 2161 O O . PRO A 1 271 ? -22.482 4.478 18.607 1.00 95.25 271 PRO A O 1
ATOM 2164 N N . MET A 1 272 ? -23.067 5.431 16.663 1.00 94.38 272 MET A N 1
ATOM 2165 C CA . MET A 1 272 ? -23.258 4.189 15.905 1.00 94.38 272 MET A CA 1
ATOM 2166 C C . MET A 1 272 ? -22.026 3.764 15.094 1.00 94.38 272 MET A C 1
ATOM 2168 O O . MET A 1 272 ? -22.117 2.807 14.335 1.00 94.38 272 MET A O 1
ATOM 2172 N N . SER A 1 273 ? -20.886 4.457 15.210 1.00 95.81 273 SER A N 1
ATOM 2173 C CA . SER A 1 273 ? -19.676 4.043 14.487 1.00 95.81 273 SER A CA 1
ATOM 2174 C C . SER A 1 273 ? -19.126 2.757 15.092 1.00 95.81 273 SER A C 1
ATOM 2176 O O . SER A 1 273 ? -18.567 2.753 16.194 1.00 95.81 273 SER A O 1
ATOM 2178 N N . TYR A 1 274 ? -19.282 1.656 14.356 1.00 95.06 274 TYR A N 1
ATOM 2179 C CA . TYR A 1 274 ? -18.774 0.357 14.778 1.00 95.06 274 TYR A CA 1
ATOM 2180 C C . TYR A 1 274 ? -17.246 0.373 14.914 1.00 95.06 274 TYR A C 1
ATOM 2182 O O . TYR A 1 274 ? -16.722 -0.271 15.815 1.00 95.06 274 TYR A O 1
ATOM 2190 N N . SER A 1 275 ? -16.531 1.169 14.110 1.00 96.25 275 SER A N 1
ATOM 2191 C CA . SER A 1 275 ? -15.079 1.337 14.214 1.00 96.25 275 SER A CA 1
ATOM 2192 C C . SER A 1 275 ? -14.663 1.873 15.584 1.00 96.25 275 SER A C 1
ATOM 2194 O O . SER A 1 275 ? -13.789 1.301 16.232 1.00 96.25 275 SER A O 1
ATOM 2196 N N . LEU A 1 276 ? -15.317 2.935 16.070 1.00 98.12 276 LEU A N 1
ATOM 2197 C CA . LEU A 1 276 ? -15.060 3.482 17.408 1.00 98.12 276 LEU A CA 1
ATOM 2198 C C . LEU A 1 276 ? -15.471 2.495 18.511 1.00 98.12 276 LEU A C 1
ATOM 2200 O O . LEU A 1 276 ? -14.726 2.294 19.473 1.00 98.12 276 LEU A O 1
ATOM 2204 N N . LEU A 1 277 ? -16.638 1.859 18.361 1.00 97.88 277 LEU A N 1
ATOM 2205 C CA . LEU A 1 277 ? -17.134 0.868 19.318 1.00 97.88 277 LEU A CA 1
ATOM 2206 C C . LEU A 1 277 ? -16.185 -0.329 19.430 1.00 97.88 277 LEU A C 1
ATOM 2208 O O . LEU A 1 277 ? -15.891 -0.753 20.541 1.00 97.88 277 LEU A O 1
ATOM 2212 N N . HIS A 1 278 ? -15.657 -0.839 18.317 1.00 97.44 278 HIS A N 1
ATOM 2213 C CA . HIS A 1 278 ? -14.733 -1.974 18.299 1.00 97.44 278 HIS A CA 1
ATOM 2214 C C . HIS A 1 278 ? -13.448 -1.674 19.064 1.00 97.44 278 HIS A C 1
ATOM 2216 O O . HIS A 1 278 ? -13.037 -2.485 19.889 1.00 97.44 278 HIS A O 1
ATOM 2222 N N . VAL A 1 279 ? -12.861 -0.488 18.877 1.00 98.25 279 VAL A N 1
ATOM 2223 C CA . VAL A 1 279 ? -11.667 -0.088 19.639 1.00 98.25 279 VAL A CA 1
ATOM 2224 C C . VAL A 1 279 ? -11.971 -0.015 21.137 1.00 98.25 279 VAL A C 1
ATOM 2226 O O . VAL A 1 279 ? -11.162 -0.453 21.954 1.00 98.25 279 VAL A O 1
ATOM 2229 N N . GLN A 1 280 ? -13.147 0.495 21.515 1.00 98.38 280 GLN A N 1
ATOM 2230 C CA . GLN A 1 280 ? -13.563 0.521 22.917 1.00 98.38 280 GLN A CA 1
ATOM 2231 C C . GLN A 1 280 ? -13.795 -0.887 23.482 1.00 98.38 280 GLN A C 1
ATOM 2233 O O . GLN A 1 280 ? -13.394 -1.158 24.613 1.00 98.38 280 GLN A O 1
ATOM 2238 N N . ILE A 1 281 ? -14.427 -1.775 22.712 1.00 98.31 281 ILE A N 1
ATOM 2239 C CA . ILE A 1 281 ? -14.671 -3.169 23.090 1.00 98.31 281 ILE A CA 1
ATOM 2240 C C . ILE A 1 281 ? -13.339 -3.884 23.316 1.00 98.31 281 ILE A C 1
ATOM 2242 O O . ILE A 1 281 ? -13.145 -4.454 24.385 1.00 98.31 281 ILE A O 1
ATOM 2246 N N . ASP A 1 282 ? -12.402 -3.801 22.372 1.00 98.12 282 ASP A N 1
ATOM 2247 C CA . ASP A 1 282 ? -11.095 -4.455 22.489 1.00 98.12 282 ASP A CA 1
ATOM 2248 C C . ASP A 1 282 ? -10.286 -3.927 23.679 1.00 98.12 282 ASP A C 1
ATOM 2250 O O . ASP A 1 282 ? -9.674 -4.708 24.408 1.00 98.12 282 ASP A O 1
ATOM 2254 N N . PHE A 1 283 ? -10.356 -2.621 23.951 1.00 98.00 283 PHE A N 1
ATOM 2255 C CA . PHE A 1 283 ? -9.742 -2.044 25.145 1.00 98.00 283 PHE A CA 1
ATOM 2256 C C . PHE A 1 283 ? -10.372 -2.566 26.447 1.00 98.00 283 PHE A C 1
ATOM 2258 O O . PHE A 1 283 ? -9.662 -2.911 27.388 1.00 98.00 283 PHE A O 1
ATOM 2265 N N . LEU A 1 284 ? -11.703 -2.654 26.528 1.00 98.12 284 LEU A N 1
ATOM 2266 C CA . LEU A 1 284 ? -12.382 -3.195 27.713 1.00 98.12 284 LEU A CA 1
ATOM 2267 C C . LEU A 1 284 ? -12.039 -4.671 27.929 1.00 98.12 284 LEU A C 1
ATOM 2269 O O . LEU A 1 284 ? -11.745 -5.074 29.055 1.00 98.12 284 LEU A O 1
ATOM 2273 N N . ARG A 1 285 ? -12.005 -5.459 26.849 1.00 97.69 285 ARG A N 1
ATOM 2274 C CA . ARG A 1 285 ? -11.583 -6.864 26.883 1.00 97.69 285 ARG A CA 1
ATOM 2275 C C . ARG A 1 285 ? -10.160 -7.003 27.411 1.00 97.69 285 ARG A C 1
ATOM 2277 O O . ARG A 1 285 ? -9.930 -7.798 28.315 1.00 97.69 285 ARG A O 1
ATOM 2284 N N . SER A 1 286 ? -9.225 -6.165 26.955 1.00 96.75 286 SER A N 1
ATOM 2285 C CA . SER A 1 286 ? -7.841 -6.190 27.451 1.00 96.75 286 SER A CA 1
ATOM 2286 C C . SER A 1 286 ? -7.710 -5.806 28.933 1.00 96.75 286 SER A C 1
ATOM 2288 O O . SER A 1 286 ? -6.661 -6.033 29.534 1.00 96.75 286 SER A O 1
ATOM 2290 N N . LYS A 1 287 ? -8.742 -5.196 29.530 1.00 97.06 287 LYS A N 1
ATOM 2291 C CA . LYS A 1 287 ? -8.820 -4.868 30.964 1.00 97.06 287 LYS A CA 1
ATOM 2292 C C . LYS A 1 287 ? -9.623 -5.877 31.787 1.00 97.06 287 LYS A C 1
ATOM 2294 O O . LYS A 1 287 ? -9.678 -5.729 33.003 1.00 97.06 287 LYS A O 1
ATOM 2299 N N . GLY A 1 288 ? -10.214 -6.893 31.158 1.00 96.62 288 GLY A N 1
ATOM 2300 C CA . GLY A 1 288 ? -11.093 -7.856 31.824 1.00 96.62 288 GLY A CA 1
ATOM 2301 C C . GLY A 1 288 ? -12.505 -7.329 32.107 1.00 96.62 288 GLY A C 1
ATOM 2302 O O . GLY A 1 288 ? -13.268 -7.976 32.820 1.00 96.62 288 GLY A O 1
ATOM 2303 N N . GLU A 1 289 ? -12.885 -6.178 31.545 1.00 97.62 289 GLU A N 1
ATOM 2304 C CA . GLU A 1 289 ? -14.200 -5.546 31.730 1.00 97.62 289 GLU A CA 1
ATOM 2305 C C . GLU A 1 289 ? -15.239 -6.120 30.747 1.00 97.62 289 GLU A C 1
ATOM 2307 O O . GLU A 1 289 ? -15.871 -5.406 29.957 1.00 97.62 289 GLU A O 1
ATOM 2312 N N . TYR A 1 290 ? -15.402 -7.444 30.766 1.00 97.06 290 TYR A N 1
ATOM 2313 C CA . TYR A 1 290 ? -16.160 -8.175 29.747 1.00 97.06 290 TYR A CA 1
ATOM 2314 C C . TYR A 1 290 ? -17.660 -7.857 29.741 1.00 97.06 290 TYR A C 1
ATOM 2316 O O . TYR A 1 290 ? -18.275 -7.799 28.682 1.00 97.06 290 TYR A O 1
ATOM 2324 N N . GLU A 1 291 ? -18.255 -7.566 30.899 1.00 95.56 291 GLU A N 1
ATOM 2325 C CA . GLU A 1 291 ? -19.670 -7.177 30.999 1.00 95.56 291 GLU A CA 1
ATOM 2326 C C . GLU A 1 291 ? -19.968 -5.859 30.270 1.00 95.56 291 GLU A C 1
ATOM 2328 O O . GLU A 1 291 ? -21.023 -5.685 29.651 1.00 95.56 291 GLU A O 1
ATOM 2333 N N . MET A 1 292 ? -19.034 -4.905 30.326 1.00 96.69 292 MET A N 1
ATOM 2334 C CA . MET A 1 292 ? -19.149 -3.653 29.579 1.00 96.69 292 MET A CA 1
ATOM 2335 C C . MET A 1 292 ? -18.894 -3.884 28.091 1.00 96.69 292 MET A C 1
ATOM 2337 O O . MET A 1 292 ? -19.653 -3.375 27.263 1.00 96.69 292 MET A O 1
ATOM 2341 N N . ALA A 1 293 ? -17.876 -4.685 27.761 1.00 97.88 293 ALA A N 1
ATOM 2342 C CA . ALA A 1 293 ? -17.578 -5.077 26.388 1.00 97.88 293 ALA A CA 1
ATOM 2343 C C . ALA A 1 293 ? -18.793 -5.742 25.719 1.00 97.88 293 ALA A C 1
ATOM 2345 O O . ALA A 1 293 ? -19.155 -5.369 24.606 1.00 97.88 293 ALA A O 1
ATOM 2346 N N . LEU A 1 294 ? -19.491 -6.637 26.424 1.00 97.56 294 LEU A N 1
ATOM 2347 C CA . LEU A 1 294 ? -20.655 -7.358 25.909 1.00 97.56 294 LEU A CA 1
ATOM 2348 C C . LEU A 1 294 ? -21.811 -6.415 25.570 1.00 97.56 294 LEU A C 1
ATOM 2350 O O . LEU A 1 294 ? -22.451 -6.558 24.528 1.00 97.56 294 LEU A O 1
ATOM 2354 N N . LYS A 1 295 ? -22.080 -5.428 26.432 1.00 97.12 295 LYS A N 1
ATOM 2355 C CA . LYS A 1 295 ? -23.128 -4.425 26.184 1.00 97.12 295 LYS A CA 1
ATOM 2356 C C . LYS A 1 295 ? -22.841 -3.627 24.916 1.00 97.12 295 LYS A C 1
ATOM 2358 O O . LYS A 1 295 ? -23.751 -3.411 24.118 1.00 97.12 295 LYS A O 1
ATOM 2363 N N . LEU A 1 296 ? -21.588 -3.212 24.725 1.00 97.25 296 LEU A N 1
ATOM 2364 C CA . LEU A 1 296 ? -21.174 -2.465 23.539 1.00 97.25 296 LEU A CA 1
ATOM 2365 C C . LEU A 1 296 ? -21.158 -3.339 22.283 1.00 97.25 296 LEU A C 1
ATOM 2367 O O . LEU A 1 296 ? -21.604 -2.877 21.240 1.00 97.25 296 LEU A O 1
ATOM 2371 N N . ALA A 1 297 ? -20.722 -4.596 22.378 1.00 97.38 297 ALA A N 1
ATOM 2372 C CA . ALA A 1 297 ? -20.714 -5.524 21.249 1.00 97.38 297 ALA A CA 1
ATOM 2373 C C . ALA A 1 297 ? -22.136 -5.822 20.751 1.00 97.38 297 ALA A C 1
ATOM 2375 O O . ALA A 1 297 ? -22.414 -5.692 19.561 1.00 97.38 297 ALA A O 1
ATOM 2376 N N . LYS A 1 298 ? -23.081 -6.087 21.667 1.00 97.06 298 LYS A N 1
ATOM 2377 C CA . LYS A 1 298 ? -24.510 -6.213 21.328 1.00 97.06 298 LYS A CA 1
ATOM 2378 C C . LYS A 1 298 ? -25.049 -4.945 20.673 1.00 97.06 298 LYS A C 1
ATOM 2380 O O . LYS A 1 298 ? -25.820 -5.014 19.722 1.00 97.06 298 LYS A O 1
ATOM 2385 N N . PHE A 1 299 ? -24.652 -3.777 21.175 1.00 97.38 299 PHE A N 1
ATOM 2386 C CA . PHE A 1 299 ? -25.049 -2.505 20.584 1.00 97.38 299 PHE A CA 1
ATOM 2387 C C . PHE A 1 299 ? -24.472 -2.308 19.171 1.00 97.38 299 PHE A C 1
ATOM 2389 O O . PHE A 1 299 ? -25.213 -1.882 18.290 1.00 97.38 299 PHE A O 1
ATOM 2396 N N . ALA A 1 300 ? -23.205 -2.660 18.932 1.00 96.44 300 ALA A N 1
ATOM 2397 C CA . ALA A 1 300 ? -22.565 -2.586 17.617 1.00 96.44 300 ALA A CA 1
ATOM 2398 C C . ALA A 1 300 ? -23.250 -3.500 16.586 1.00 96.44 300 ALA A C 1
ATOM 2400 O O . ALA A 1 300 ? -23.528 -3.060 15.473 1.00 96.44 300 ALA A O 1
ATOM 2401 N N . VAL A 1 301 ? -23.599 -4.731 16.977 1.00 96.50 301 VAL A N 1
ATOM 2402 C CA . VAL A 1 301 ? -24.382 -5.652 16.136 1.00 96.50 301 VAL A CA 1
ATOM 2403 C C . VAL A 1 301 ? -25.767 -5.082 15.835 1.00 96.50 301 VAL A C 1
ATOM 2405 O O . VAL A 1 301 ? -26.189 -5.054 14.684 1.00 96.50 301 VAL A O 1
ATOM 2408 N N . ASN A 1 302 ? -26.466 -4.558 16.845 1.00 95.88 302 ASN A N 1
ATOM 2409 C CA . ASN A 1 302 ? -27.805 -3.997 16.655 1.00 95.88 302 ASN A CA 1
ATOM 2410 C C . ASN A 1 302 ? -27.822 -2.780 15.715 1.00 95.88 302 ASN A C 1
ATOM 2412 O O . ASN A 1 302 ? -28.813 -2.565 15.019 1.00 95.88 302 ASN A O 1
ATOM 2416 N N . THR A 1 303 ? -26.764 -1.963 15.710 1.00 94.31 303 THR A N 1
ATOM 2417 C CA . THR A 1 303 ? -26.678 -0.772 14.849 1.00 94.31 303 THR A CA 1
ATOM 2418 C C . THR A 1 303 ? -26.100 -1.073 13.470 1.00 94.31 303 THR A C 1
ATOM 2420 O O . THR A 1 303 ? -26.466 -0.394 12.513 1.00 94.31 303 THR A O 1
ATOM 2423 N N . THR A 1 304 ? -25.241 -2.090 13.349 1.00 93.12 304 THR A N 1
ATOM 2424 C CA . THR A 1 304 ? -24.575 -2.464 12.090 1.00 93.12 304 THR A CA 1
ATOM 2425 C C . THR A 1 304 ? -24.596 -3.989 11.873 1.00 93.12 304 THR A C 1
ATOM 2427 O O . THR A 1 304 ? -23.543 -4.629 11.832 1.00 93.12 304 THR A O 1
ATOM 2430 N N . PRO A 1 305 ? -25.786 -4.603 11.709 1.00 93.00 305 PRO A N 1
ATOM 2431 C CA . PRO A 1 305 ? -25.927 -6.062 11.640 1.00 93.00 305 PRO A CA 1
ATOM 2432 C C . PRO A 1 305 ? -25.446 -6.668 10.318 1.00 93.00 305 PRO A C 1
ATOM 2434 O O . PRO A 1 305 ? -25.29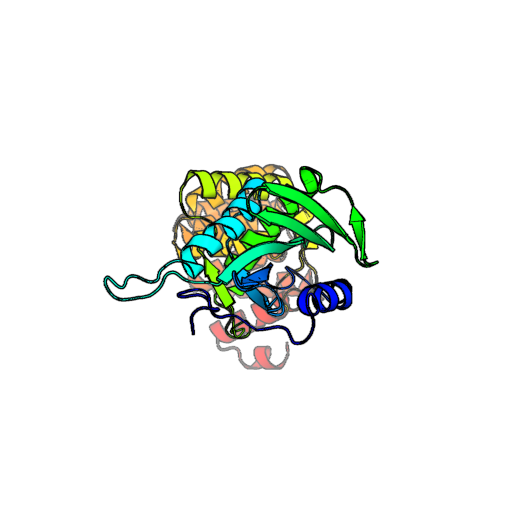3 -7.882 10.227 1.00 93.00 305 PRO A O 1
ATOM 2437 N N . SER A 1 306 ? -25.248 -5.859 9.273 1.00 90.56 306 SER A N 1
ATOM 2438 C CA . SER A 1 306 ? -24.727 -6.338 7.989 1.00 90.56 306 SER A CA 1
ATOM 2439 C C . SER A 1 306 ? -23.221 -6.586 8.017 1.00 90.56 306 SER A C 1
ATOM 2441 O O . SER A 1 306 ? -22.737 -7.401 7.240 1.00 90.56 306 SER A O 1
ATOM 2443 N N . GLU A 1 307 ? -22.493 -5.891 8.894 1.00 90.56 307 GLU A N 1
ATOM 2444 C CA . GLU A 1 307 ? -21.038 -5.968 8.958 1.00 90.56 307 GLU A CA 1
ATOM 2445 C C . GLU A 1 307 ? -20.611 -7.221 9.726 1.00 90.56 307 GLU A C 1
ATOM 2447 O O . GLU A 1 307 ? -20.879 -7.352 10.919 1.00 90.56 307 GLU A O 1
ATOM 2452 N N . PHE A 1 308 ? -19.911 -8.134 9.056 1.00 91.62 308 PHE A N 1
ATOM 2453 C CA . PHE A 1 308 ? -19.466 -9.397 9.651 1.00 91.62 308 PHE A CA 1
ATOM 2454 C C . PHE A 1 308 ? -18.632 -9.185 10.923 1.00 91.62 308 PHE A C 1
ATOM 2456 O O . PHE A 1 308 ? -18.786 -9.916 11.903 1.00 91.62 308 PHE A O 1
ATOM 2463 N N . LEU A 1 309 ? -17.772 -8.162 10.939 1.00 92.25 309 LEU A N 1
ATOM 2464 C CA . LEU A 1 309 ? -16.898 -7.918 12.082 1.00 92.25 309 LEU A CA 1
ATOM 2465 C C . LEU A 1 309 ? -17.644 -7.600 13.377 1.00 92.25 309 LEU A C 1
ATOM 2467 O O . LEU A 1 309 ? -17.088 -7.856 14.443 1.00 92.25 309 LEU A O 1
ATOM 2471 N N . THR A 1 310 ? -18.856 -7.037 13.328 1.00 94.50 310 THR A N 1
ATOM 2472 C CA . THR A 1 310 ? -19.607 -6.751 14.563 1.00 94.50 310 THR A CA 1
ATOM 2473 C C . THR A 1 310 ? -20.042 -8.045 15.240 1.00 94.50 310 THR A C 1
ATOM 2475 O O . THR A 1 310 ? -19.892 -8.181 16.455 1.00 94.50 310 THR A O 1
ATOM 2478 N N . TRP A 1 311 ? -20.478 -9.027 14.447 1.00 95.12 311 TRP A N 1
ATOM 2479 C CA . TRP A 1 311 ? -20.796 -10.376 14.907 1.00 95.12 311 TRP A CA 1
ATOM 2480 C C . TRP A 1 311 ? -19.558 -11.098 15.418 1.00 95.12 311 TRP A C 1
ATOM 2482 O O . TRP A 1 311 ? -19.550 -11.539 16.561 1.00 95.12 311 TRP A O 1
ATOM 2492 N N . SER A 1 312 ? -18.475 -11.111 14.633 1.00 94.25 312 SER A N 1
ATOM 2493 C CA . SER A 1 312 ? -17.199 -11.704 15.057 1.00 94.25 312 SER A CA 1
ATOM 2494 C C . SER A 1 312 ? -16.736 -11.144 16.410 1.00 94.25 312 SER A C 1
ATOM 2496 O O . SER A 1 312 ? -16.412 -11.893 17.333 1.00 94.25 312 SER A O 1
ATOM 2498 N N . LYS A 1 313 ? -16.809 -9.816 16.584 1.00 95.31 313 LYS A N 1
ATOM 2499 C CA . LYS A 1 313 ? -16.452 -9.142 17.838 1.00 95.31 313 LYS A CA 1
ATOM 2500 C C . LYS A 1 313 ? -17.362 -9.541 19.003 1.00 95.31 313 LYS A C 1
ATOM 2502 O O . LYS A 1 313 ? -16.881 -9.699 20.123 1.00 95.31 313 LYS A O 1
ATOM 2507 N N . LEU A 1 314 ? -18.664 -9.697 18.769 1.00 96.69 314 LEU A N 1
ATOM 2508 C CA . LEU A 1 314 ? -19.607 -10.178 19.780 1.00 96.69 314 LEU A CA 1
ATOM 2509 C C . LEU A 1 314 ? -19.295 -11.622 20.197 1.00 96.69 314 LEU A C 1
ATOM 2511 O O . LEU A 1 314 ? -19.242 -11.911 21.394 1.00 96.69 314 LEU A O 1
ATOM 2515 N N . THR A 1 315 ? -19.018 -12.499 19.234 1.00 95.94 315 THR A N 1
ATOM 2516 C CA . THR A 1 315 ? -18.628 -13.891 19.476 1.00 95.94 315 THR A CA 1
ATOM 2517 C C . THR A 1 315 ? -17.343 -13.979 20.299 1.00 95.94 315 THR A C 1
ATOM 2519 O O . THR A 1 315 ? -17.288 -14.730 21.273 1.00 95.94 315 THR A O 1
ATOM 2522 N N . GLU A 1 316 ? -16.332 -13.167 19.977 1.00 95.50 316 GLU A N 1
ATOM 2523 C CA . GLU A 1 316 ? -15.101 -13.049 20.765 1.00 95.50 316 GLU A CA 1
ATOM 2524 C C . GLU A 1 316 ? -15.382 -12.689 22.236 1.00 95.50 316 GLU A C 1
ATOM 2526 O O . GLU A 1 316 ? -14.817 -13.305 23.140 1.00 95.50 316 GLU A O 1
ATOM 2531 N N . VAL A 1 317 ? -16.296 -11.747 22.499 1.00 96.69 317 VAL A N 1
ATOM 2532 C CA . VAL A 1 317 ? -16.666 -11.377 23.877 1.00 96.69 317 VAL A CA 1
ATOM 2533 C C . VAL A 1 317 ? -17.398 -12.513 24.598 1.00 96.69 317 VAL A C 1
ATOM 2535 O O . VAL A 1 317 ? -17.157 -12.733 25.785 1.00 96.69 317 VAL A O 1
ATOM 2538 N N . TYR A 1 318 ? -18.271 -13.261 23.914 1.00 96.31 318 TYR A N 1
ATOM 2539 C CA . TYR A 1 318 ? -18.928 -14.426 24.519 1.00 96.31 318 TYR A CA 1
ATOM 2540 C C . TYR A 1 318 ? -17.936 -15.526 24.907 1.00 96.31 318 TYR A C 1
ATOM 2542 O O . TYR A 1 318 ? -18.100 -16.162 25.952 1.00 96.31 318 TYR A O 1
ATOM 2550 N N . ILE A 1 319 ? -16.895 -15.732 24.096 1.00 94.81 319 ILE A N 1
ATOM 2551 C CA . ILE A 1 319 ? -15.810 -16.667 24.410 1.00 94.81 319 ILE A CA 1
ATOM 2552 C C . ILE A 1 319 ? -15.071 -16.220 25.677 1.00 94.81 319 ILE A C 1
ATOM 2554 O O . ILE A 1 319 ? -14.851 -17.050 26.559 1.00 94.81 319 ILE A O 1
ATOM 2558 N N . ASP A 1 320 ? -14.753 -14.927 25.805 1.00 93.69 320 ASP A N 1
ATOM 2559 C CA . ASP A 1 320 ? -14.029 -14.385 26.966 1.00 93.69 320 ASP A CA 1
ATOM 2560 C C . ASP A 1 320 ? -14.784 -14.588 28.297 1.00 93.69 320 ASP A C 1
ATOM 2562 O O . ASP A 1 320 ? -14.157 -14.792 29.338 1.00 93.69 320 ASP A O 1
ATOM 2566 N N . ILE A 1 321 ? -16.125 -14.587 28.276 1.00 94.81 321 ILE A N 1
ATOM 2567 C CA . ILE A 1 321 ? -16.966 -14.844 29.465 1.00 94.81 321 ILE A CA 1
ATOM 2568 C C . ILE A 1 321 ? -17.364 -16.318 29.648 1.00 94.81 321 ILE A C 1
ATOM 2570 O O . ILE A 1 321 ? -18.042 -16.654 30.619 1.00 94.81 321 ILE A O 1
ATOM 2574 N N . GLY A 1 322 ? -16.962 -17.208 28.734 1.00 91.56 322 GLY A N 1
ATOM 2575 C CA . GLY A 1 322 ? -17.285 -18.638 28.781 1.00 91.56 322 GLY A CA 1
ATOM 2576 C C . GLY A 1 322 ? -18.734 -18.990 28.419 1.00 91.56 322 GLY A C 1
ATOM 2577 O O . GLY A 1 322 ? -19.200 -20.085 28.747 1.00 91.56 322 GLY A O 1
ATOM 2578 N N . ASP A 1 323 ? -19.463 -18.098 27.743 1.00 90.75 323 ASP A N 1
ATOM 2579 C CA . ASP A 1 323 ? -20.850 -18.324 27.322 1.00 90.75 323 ASP A CA 1
ATOM 2580 C C . ASP A 1 323 ? -20.923 -18.962 25.927 1.00 90.75 323 ASP A C 1
ATOM 2582 O O . ASP A 1 323 ? -21.352 -18.368 24.936 1.00 90.75 323 ASP A O 1
ATOM 2586 N N . TYR A 1 324 ? -20.512 -20.227 25.850 1.00 88.38 324 TYR A N 1
ATOM 2587 C CA . TYR A 1 324 ? -20.466 -20.972 24.588 1.00 88.38 324 TYR A CA 1
ATOM 2588 C C . TYR A 1 324 ? -21.841 -21.273 23.983 1.00 88.38 324 TYR A C 1
ATOM 2590 O O . TYR A 1 324 ? -21.918 -21.694 22.832 1.00 88.38 324 TYR A O 1
ATOM 2598 N N . LYS A 1 325 ? -22.934 -21.087 24.735 1.00 85.38 325 LYS A N 1
ATOM 2599 C CA . LYS A 1 325 ? -24.282 -21.270 24.184 1.00 85.38 325 LYS A CA 1
ATOM 2600 C C . LYS A 1 325 ? -24.577 -20.182 23.162 1.00 85.38 325 LYS A C 1
ATOM 2602 O O . LYS A 1 325 ? -25.019 -20.498 22.065 1.00 85.38 325 LYS A O 1
ATOM 2607 N N . ASN A 1 326 ? -24.286 -18.932 23.512 1.00 78.44 326 ASN A N 1
ATOM 2608 C CA . ASN A 1 326 ? -24.521 -17.802 22.620 1.00 78.44 326 ASN A CA 1
ATOM 2609 C C . ASN A 1 326 ? -23.505 -17.743 21.466 1.00 78.44 326 ASN A C 1
ATOM 2611 O O . ASN A 1 326 ? -23.869 -17.319 20.381 1.00 78.44 326 ASN A O 1
ATOM 2615 N N . VAL A 1 327 ? -22.298 -18.303 21.634 1.00 75.81 327 VAL A N 1
ATOM 2616 C CA . VAL A 1 327 ? -21.315 -18.471 20.537 1.00 75.81 327 VAL A CA 1
ATOM 2617 C C . VAL A 1 327 ? -21.851 -19.301 19.363 1.00 75.81 327 VAL A C 1
ATOM 2619 O O . VAL A 1 327 ? -21.439 -19.087 18.233 1.00 75.81 327 VAL A O 1
ATOM 2622 N N . ILE A 1 328 ? -22.720 -20.284 19.616 1.00 68.12 328 ILE A N 1
ATOM 2623 C CA . ILE A 1 328 ? -23.233 -21.196 18.575 1.00 68.12 328 ILE A CA 1
ATOM 2624 C C . ILE A 1 328 ? -24.486 -20.621 17.888 1.00 68.12 328 ILE A C 1
ATOM 2626 O O . ILE A 1 328 ? -24.878 -21.094 16.821 1.00 68.12 328 ILE A O 1
ATOM 2630 N N . HIS A 1 329 ? -25.144 -19.643 18.515 1.00 65.94 329 HIS A N 1
ATOM 2631 C CA . HIS A 1 329 ? -26.414 -19.088 18.047 1.00 65.94 329 HIS A CA 1
ATOM 2632 C C . HIS A 1 329 ? -26.271 -17.827 17.189 1.00 65.94 329 HIS A C 1
ATOM 2634 O O . HIS A 1 329 ? -27.183 -17.569 16.400 1.00 65.94 329 HIS A O 1
ATOM 2640 N N . ASP A 1 330 ? -25.164 -17.100 17.339 1.00 53.84 330 ASP A N 1
ATOM 2641 C CA . ASP A 1 330 ? -24.846 -15.843 16.651 1.00 53.84 330 ASP A CA 1
ATOM 2642 C C . ASP A 1 330 ? -23.768 -16.059 15.571 1.00 53.84 330 ASP A C 1
ATOM 2644 O O . ASP A 1 330 ? -23.936 -15.526 14.450 1.00 53.84 330 ASP A O 1
#

Radius of gyration: 24.16 Å; chains: 1; bounding box: 69×39×67 Å

Secondary structure (DSSP, 8-state):
--SSPTT---EEPSSTTHHHHHHHHTGGG--TT-SPEEEEEEEEESSTTPPPEEEEEEEE----S-HHHHHHHHHHHHHHHH----TTPPPP-EEEEEEEEEEEETTTTEEEEEEEESSS-EEEEEE-TT--EEE--HHHHHHHHHHHHHHHHHHSS-GGG--TTEEE--S--SHHHHHHHHHHHHHHGGGGGGG---TT-SS--SSSSHHHHHHHHHHHHTT--HHHHHHHHHHHTT-GGGHHHHHHHHHHTT-HHHHHHHHHHHHHH-TT-HHHHHHHHHHHHHTT-HHHHHHHHHHHHHH-TT-HHHHHHHHHHHHHTT-HHHHHH-

Sequence (330 aa):
MTDTLKDIPEFFENELGESITARTDALGTFRELGPPDLCHIIKTHAKVGMKELGSYHYVSGVDASSSATLAAYLNSLTYLLDDTQSWFSKSNAWRIRSGIYCCFNAFSRVDVRVEVKIPGGVESYYVDVRGERHEATAAIWQETYLSAVLRAILYSDDSYYRLAGYRKIDPITNLAGEQRFLEAVEQLFWRGWQLGSNPEIQTATTVHNHLTSGVMKYFGDSFRYGPAIELYEKLRKKDPEVGALLAQSFIGQNQEMKAVKVLNDDLKRMPMSYSLLHVQIDFLRSKGEYEMALKLAKFAVNTTPSEFLTWSKLTEVYIDIGDYKNVIHD

InterPro domains:
  IPR011990 Tetratricopeptide-like helical domain superfamily [G3DSA:1.25.40.10] (4-329)
  IPR011990 Tetratricopeptide-like helical domain superfamily [SSF48452] (224-327)
  IPR015374 Chs5p-Arf1p binding [PF09295] (51-327)
  IPR015374 Chs5p-Arf1p binding [PTHR31975] (4-326)

Foldseek 3Di:
DLQDFAPFFKDWDPDACPVVVVCLQCLVVAAFLGDFKKKKWWKDFQDPPDDIIIMMFGEAQQQLLDLVSVQVVVVVSQVRSQPPPDPPDDGRRMGTQKMKIWFAQLLQSWIWIWIAGPPDDIDIFIQHSVRDTHHCDSVNSLSRRLSRQLCLQPVVPPPVNPDRRYYHDNNQDDPVSVVSNLVSCLVCLQSQQSSPAPPLWPGRDSCGHSSNVSVCSVCLVVLNLVSVLVSLVVVCVPPLLSLLSNLVSCVSNVNNVVSVVSLVVSCVVVVQNLSSLLSVLVVCVVVVVLVVSLVSLVSNCVSCVVRSVSVVSNLVSCVSVVNVVVNVVD

pLDDT: mean 92.9, std 9.73, range [47.94, 98.81]

Organism: Rhizopus stolonifer (NCBI:txid4846)